Protein AF-A0A7S0VLM6-F1 (afdb_monomer_lite)

Radius of gyration: 24.32 Å; chains: 1; bounding box: 78×51×58 Å

InterPro domains:
  IPR016181 Acyl-CoA N-acyltransferase [SSF55729] (34-180)

pLDDT: mean 80.37, std 22.59, range [32.41, 98.31]

Sequence (184 aa):
PGGAPFSSPAPRPPPPGVALRHSPATSPSSVRAALASPPATNAPITIEAVDPLDVQTIKEVAAFFVGAFWQDYKAQALMTDDQKRRFCNEQFDDMRIRYGAKSPVNSSLIIARSGGPQGDIVGCVGLEMALVLGEKILPKTRDNLARNYDMEPLLANLAVSPEARRKGLARKLCVKGEEVVRGW

Structure (mmCIF, N/CA/C/O backbone):
data_AF-A0A7S0VLM6-F1
#
_entry.id   AF-A0A7S0VLM6-F1
#
loop_
_atom_site.group_PDB
_atom_site.id
_atom_site.type_symbol
_atom_site.label_atom_id
_atom_site.label_alt_id
_atom_site.label_comp_id
_atom_site.label_asym_id
_atom_site.label_entity_id
_atom_site.label_seq_id
_atom_site.pdbx_PDB_ins_code
_atom_site.Cartn_x
_atom_site.Cartn_y
_atom_site.Cartn_z
_atom_site.occupancy
_atom_site.B_iso_or_equiv
_atom_site.auth_seq_id
_atom_site.auth_comp_id
_atom_site.auth_asym_id
_atom_site.auth_atom_id
_atom_site.pdbx_PDB_model_num
ATOM 1 N N . PRO A 1 1 ? 55.841 16.635 27.577 1.00 45.19 1 PRO A N 1
ATOM 2 C CA . PRO A 1 1 ? 54.695 17.397 27.022 1.00 45.19 1 PRO A CA 1
ATOM 3 C C . PRO A 1 1 ? 53.430 16.526 27.054 1.00 45.19 1 PRO A C 1
ATOM 5 O O . PRO A 1 1 ? 53.235 15.676 26.192 1.00 45.19 1 PRO A O 1
ATOM 8 N N . GLY A 1 2 ? 52.672 16.647 28.147 1.00 41.22 2 GLY A N 1
ATOM 9 C CA 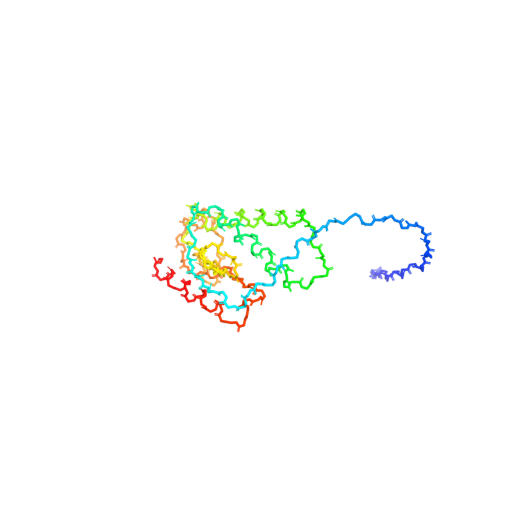. GLY A 1 2 ? 51.525 15.797 28.464 1.00 41.22 2 GLY A CA 1
ATOM 10 C C . GLY A 1 2 ? 50.252 16.200 27.720 1.00 41.22 2 GLY A C 1
ATOM 11 O O . GLY A 1 2 ? 49.969 17.385 27.565 1.00 41.22 2 GLY A O 1
ATOM 12 N N . GLY A 1 3 ? 49.494 15.195 27.277 1.00 39.09 3 GLY A N 1
ATOM 13 C CA . GLY A 1 3 ? 48.137 15.352 26.762 1.00 39.09 3 GLY A CA 1
ATOM 14 C C . GLY A 1 3 ? 47.138 15.460 27.913 1.00 39.09 3 GLY A C 1
ATOM 15 O O . GLY A 1 3 ? 47.101 14.595 28.786 1.00 39.09 3 GLY A O 1
ATOM 16 N N . ALA A 1 4 ? 46.345 16.529 27.917 1.00 46.41 4 ALA A N 1
ATOM 17 C CA . ALA A 1 4 ? 45.220 16.697 28.827 1.00 46.41 4 ALA A CA 1
ATOM 18 C C . ALA A 1 4 ? 43.960 16.031 28.234 1.00 46.41 4 ALA A C 1
ATOM 20 O O . ALA A 1 4 ? 43.680 16.230 27.049 1.00 46.41 4 ALA A O 1
ATOM 21 N N . PRO A 1 5 ? 43.186 15.258 29.016 1.00 51.69 5 PRO A N 1
ATOM 22 C CA . PRO A 1 5 ? 41.917 14.706 28.562 1.00 51.69 5 PRO A CA 1
ATOM 23 C C . PRO A 1 5 ? 40.803 15.765 28.597 1.00 51.69 5 PRO A C 1
ATOM 25 O O . PRO A 1 5 ? 40.680 16.538 29.547 1.00 51.69 5 PRO A O 1
ATOM 28 N N . PHE A 1 6 ? 39.976 15.780 27.550 1.00 42.34 6 PHE A N 1
ATOM 29 C CA . PHE A 1 6 ? 38.741 16.560 27.474 1.00 42.34 6 PHE A CA 1
ATOM 30 C C . PHE A 1 6 ? 37.705 16.003 28.465 1.00 42.34 6 PHE A C 1
ATOM 32 O O . PHE A 1 6 ? 37.204 14.895 28.285 1.00 42.34 6 PHE A O 1
ATOM 39 N N . SER A 1 7 ? 37.358 16.786 29.488 1.00 43.50 7 SER A N 1
ATOM 40 C CA . SER A 1 7 ? 36.243 16.507 30.402 1.00 43.50 7 SER A CA 1
ATOM 41 C C . SER A 1 7 ? 34.966 17.183 29.898 1.00 43.50 7 SER A C 1
ATOM 43 O O . SER A 1 7 ? 34.915 18.407 29.775 1.00 43.50 7 SER A O 1
ATOM 45 N N . SER A 1 8 ? 33.919 16.403 29.619 1.00 44.66 8 SER A N 1
ATOM 46 C CA . SER A 1 8 ? 32.579 16.922 29.314 1.00 44.66 8 SER A CA 1
ATOM 47 C C . SER A 1 8 ? 31.912 17.511 30.570 1.00 44.66 8 SER A C 1
ATOM 49 O O . SER A 1 8 ? 31.954 16.876 31.626 1.00 44.66 8 SER A O 1
ATOM 51 N N . PRO A 1 9 ? 31.264 18.690 30.496 1.00 44.09 9 PRO A N 1
ATOM 52 C CA . PRO A 1 9 ? 30.545 19.260 31.633 1.00 44.09 9 PRO A CA 1
ATOM 53 C C . PRO A 1 9 ? 29.179 18.585 31.857 1.00 44.09 9 PRO A C 1
ATOM 55 O O . PRO A 1 9 ? 28.442 18.307 30.912 1.00 44.09 9 PRO A O 1
ATOM 58 N N . ALA A 1 10 ? 28.840 18.350 33.128 1.00 47.66 10 ALA A N 1
ATOM 59 C CA . ALA A 1 10 ? 27.572 17.774 33.580 1.00 47.66 10 ALA A CA 1
ATOM 60 C C . ALA A 1 10 ? 26.353 18.696 33.307 1.00 47.66 10 ALA A C 1
ATOM 62 O O . ALA A 1 10 ? 26.501 19.923 33.297 1.00 47.66 10 ALA A O 1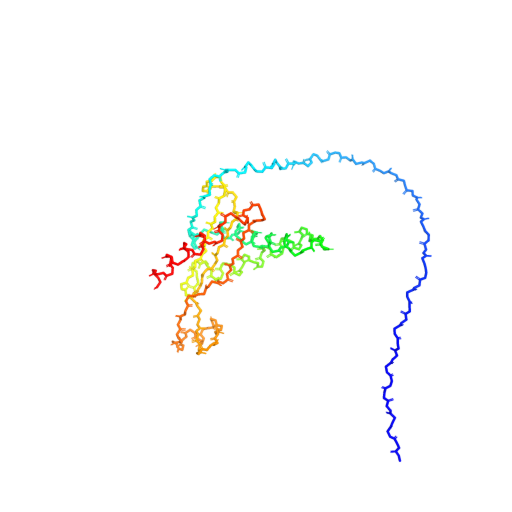
ATOM 63 N N . PRO A 1 11 ? 25.138 18.138 33.116 1.00 41.84 11 PRO A N 1
ATOM 64 C CA . PRO A 1 11 ? 23.927 18.912 32.834 1.00 41.84 11 PRO A CA 1
ATOM 65 C C . PRO A 1 11 ? 23.438 19.711 34.055 1.00 41.84 11 PRO A C 1
ATOM 67 O O . PRO A 1 11 ? 23.448 19.225 35.185 1.00 41.84 11 PRO A O 1
ATOM 70 N N . ARG A 1 12 ? 22.986 20.951 33.816 1.00 48.03 12 ARG A N 1
ATOM 71 C CA . ARG A 1 12 ? 22.431 21.847 34.847 1.00 48.03 12 ARG A CA 1
ATOM 72 C C . ARG A 1 12 ? 20.996 21.445 35.232 1.00 48.03 12 ARG A C 1
ATOM 74 O O . ARG A 1 12 ? 20.231 21.068 34.345 1.00 48.03 12 ARG A O 1
ATOM 81 N N . PRO A 1 13 ? 20.601 21.584 36.511 1.00 46.88 13 PRO A N 1
ATOM 82 C CA . PRO A 1 13 ? 19.224 21.364 36.943 1.00 46.88 13 PRO A CA 1
ATOM 83 C C . PRO A 1 13 ? 18.282 22.496 36.482 1.00 46.88 13 PRO A C 1
ATOM 85 O O .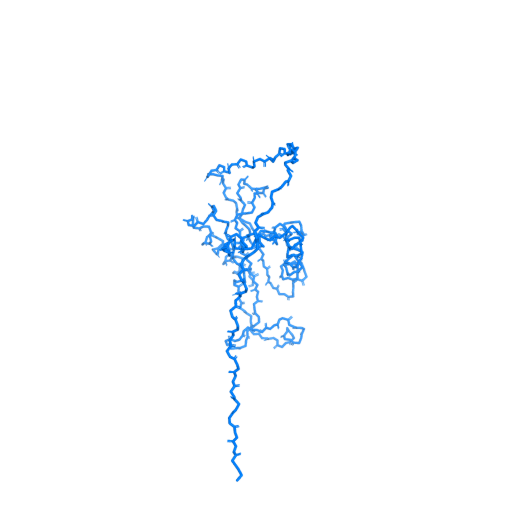 PRO A 1 13 ? 18.732 23.634 36.305 1.00 46.88 13 PRO A O 1
ATOM 88 N N . PRO A 1 14 ? 16.979 22.209 36.298 1.00 47.12 14 PRO A N 1
ATOM 89 C CA . PRO A 1 14 ? 15.986 23.206 35.906 1.00 47.12 14 PRO A CA 1
ATOM 90 C C . PRO A 1 14 ? 15.674 24.201 37.044 1.00 47.12 14 PRO A C 1
ATOM 92 O O . PRO A 1 14 ? 15.756 23.837 38.220 1.00 47.12 14 PRO A O 1
ATOM 95 N N . PRO A 1 15 ? 15.300 25.453 36.715 1.00 48.56 15 PRO A N 1
ATOM 96 C CA . PRO A 1 15 ? 14.965 26.473 37.705 1.00 48.56 15 PRO A CA 1
ATOM 97 C C . PRO A 1 15 ? 13.613 26.208 38.404 1.00 48.56 15 PRO A C 1
ATOM 99 O O . PRO A 1 15 ? 12.714 25.615 37.802 1.00 48.56 15 PRO A O 1
ATOM 102 N N . PRO A 1 16 ? 13.448 26.662 39.663 1.00 37.09 16 PRO A N 1
ATOM 103 C CA . PRO A 1 16 ? 12.232 26.467 40.448 1.00 37.09 16 PRO A CA 1
ATOM 104 C C . PRO A 1 16 ? 11.066 27.350 39.974 1.00 37.09 16 PRO A C 1
ATOM 106 O O . PRO A 1 16 ? 11.251 28.418 39.393 1.00 37.09 16 PRO A O 1
ATOM 109 N N . GLY A 1 17 ? 9.857 26.845 40.234 1.00 34.22 17 GLY A N 1
ATOM 110 C CA . GLY A 1 17 ? 8.586 27.301 39.680 1.00 34.22 17 GLY A CA 1
ATOM 111 C C . GLY A 1 17 ? 8.186 28.745 39.984 1.00 34.22 17 GLY A C 1
ATOM 112 O O . GLY A 1 17 ? 8.521 29.317 41.019 1.00 34.22 17 GLY A O 1
ATOM 113 N N . VAL A 1 18 ? 7.388 29.298 39.068 1.00 39.88 18 VAL A N 1
ATOM 114 C CA . VAL A 1 18 ? 6.717 30.591 39.215 1.00 39.88 18 VAL A CA 1
ATOM 115 C C . VAL A 1 18 ? 5.208 30.368 39.252 1.00 39.88 18 VAL A C 1
ATOM 117 O O . VAL A 1 18 ? 4.645 29.601 38.474 1.00 39.88 18 VAL A O 1
ATOM 120 N N . ALA A 1 19 ? 4.600 31.025 40.233 1.00 34.38 19 ALA A N 1
ATOM 121 C CA . ALA A 1 19 ? 3.253 30.843 40.733 1.00 34.38 19 ALA A CA 1
ATOM 122 C C . ALA A 1 19 ? 2.119 31.180 39.748 1.00 34.38 19 ALA A C 1
ATOM 124 O O . ALA A 1 19 ? 2.210 32.080 38.913 1.00 34.38 19 ALA A O 1
ATOM 125 N N . LEU A 1 20 ? 1.013 30.465 39.972 1.00 33.28 20 LEU A N 1
ATOM 126 C CA . LEU A 1 20 ? -0.339 30.668 39.459 1.00 33.28 20 LEU A CA 1
ATOM 127 C C . LEU A 1 20 ? -0.795 32.134 39.534 1.00 33.28 20 LEU A C 1
ATOM 129 O O . LEU A 1 20 ? -0.748 32.762 40.592 1.00 33.28 20 LEU A O 1
ATOM 133 N N . ARG A 1 21 ? -1.360 32.635 38.431 1.00 34.56 21 ARG A N 1
ATOM 134 C CA . ARG A 1 21 ? -2.287 33.773 38.434 1.00 34.56 21 ARG A CA 1
ATOM 135 C C . ARG A 1 21 ? -3.567 33.386 37.695 1.00 34.56 21 ARG A C 1
ATOM 137 O O . ARG A 1 21 ? -3.536 33.049 36.518 1.00 34.56 21 ARG A O 1
ATOM 144 N N . HIS A 1 22 ? -4.680 33.437 38.422 1.00 32.41 22 HIS A N 1
ATOM 145 C CA . HIS A 1 22 ? -6.045 33.321 37.913 1.00 32.41 22 HIS A CA 1
ATOM 146 C C . HIS A 1 22 ? -6.546 34.665 37.368 1.00 32.41 22 HIS A C 1
ATOM 148 O O . HIS A 1 22 ? -6.285 35.691 37.997 1.00 32.41 22 HIS A O 1
ATOM 154 N N . SER A 1 23 ? -7.310 34.639 36.267 1.00 33.56 23 SER A N 1
ATOM 155 C CA . SER A 1 23 ? -8.454 35.521 35.914 1.00 33.56 23 SER A CA 1
ATOM 156 C C . SER A 1 23 ? -8.972 35.160 34.500 1.00 33.56 23 SER A C 1
ATOM 158 O O . SER A 1 23 ? -8.233 34.530 33.748 1.00 33.56 23 SER A O 1
ATOM 160 N N . PRO A 1 24 ? -10.202 35.532 34.095 1.00 39.09 24 PRO A N 1
ATOM 161 C CA . PRO A 1 24 ? -11.466 34.901 34.462 1.00 39.09 24 PRO A CA 1
ATOM 162 C C . PRO A 1 24 ? -12.180 34.263 33.247 1.00 39.09 24 PRO A C 1
ATOM 164 O O . PRO A 1 24 ? -11.818 34.461 32.090 1.00 39.09 24 PRO A O 1
ATOM 167 N N . ALA A 1 25 ? -13.217 33.481 33.551 1.00 39.28 25 ALA A N 1
ATOM 168 C CA . ALA A 1 25 ? -14.032 32.710 32.619 1.00 39.28 25 ALA A CA 1
ATOM 169 C C . ALA A 1 25 ? -14.664 33.547 31.491 1.00 39.28 25 ALA A C 1
ATOM 171 O O . ALA A 1 25 ? -15.351 34.536 31.741 1.00 39.28 25 ALA A O 1
ATOM 172 N N . THR A 1 26 ? -14.503 33.074 30.256 1.00 38.72 26 THR A N 1
ATOM 173 C CA . THR A 1 26 ? -15.335 33.442 29.103 1.00 38.72 26 THR A CA 1
ATOM 174 C C . THR A 1 26 ? -16.055 32.189 28.603 1.00 38.72 26 THR A C 1
ATOM 176 O O . THR A 1 26 ? -15.469 31.116 28.480 1.00 38.72 26 THR A O 1
ATOM 179 N N . SER A 1 27 ? -17.365 32.328 28.421 1.00 33.38 27 SER A N 1
ATOM 180 C CA . SER A 1 27 ? -18.354 31.274 28.191 1.00 33.38 27 SER A CA 1
ATOM 181 C C . SER A 1 27 ? -18.051 30.370 26.986 1.00 33.38 27 SER A C 1
ATOM 183 O O . SER A 1 27 ? -17.720 30.887 25.918 1.00 33.38 27 SER A O 1
ATOM 185 N N . PRO A 1 28 ? -18.258 29.042 27.075 1.00 38.62 28 PRO A N 1
ATOM 186 C CA . PRO A 1 28 ? -18.226 28.189 25.898 1.00 38.62 28 PRO A CA 1
ATOM 187 C C . PRO A 1 28 ? -19.557 28.293 25.143 1.00 38.62 28 PRO A C 1
ATOM 189 O O . PRO A 1 28 ? -20.608 27.854 25.613 1.00 38.62 28 PRO A O 1
ATOM 192 N N . SER A 1 29 ? -19.499 28.883 23.949 1.00 38.59 29 SER A N 1
ATOM 193 C CA . SER A 1 29 ? -20.562 28.778 22.954 1.00 38.59 29 SER A CA 1
ATOM 194 C C . SER A 1 29 ? -20.656 27.319 22.495 1.00 38.59 29 SER A C 1
ATOM 196 O O . SER A 1 29 ? -19.661 26.707 22.107 1.00 38.59 29 SER A O 1
ATOM 198 N N . SER A 1 30 ? -21.852 26.750 22.613 1.00 37.66 30 SER A N 1
ATOM 199 C CA . SER A 1 30 ? -22.148 25.337 22.386 1.00 37.66 30 SER A CA 1
ATOM 200 C C . SER A 1 30 ? -22.048 24.988 20.898 1.00 37.66 30 SER A C 1
ATOM 202 O O . SER A 1 30 ? -23.013 25.116 20.145 1.00 37.66 30 SER A O 1
ATOM 204 N N . VAL A 1 31 ? -20.873 24.535 20.457 1.00 38.19 31 VAL A N 1
ATOM 205 C CA . VAL A 1 31 ? -20.752 23.775 19.210 1.00 38.19 31 VAL A CA 1
ATOM 206 C C . VAL A 1 31 ? -21.127 22.340 19.553 1.00 38.19 31 VAL A C 1
ATOM 208 O O . VAL A 1 31 ? -20.370 21.624 20.206 1.00 38.19 31 VAL A O 1
ATOM 211 N N . ARG A 1 32 ? -22.333 21.937 19.147 1.00 34.22 32 ARG A N 1
ATOM 212 C CA . ARG A 1 32 ? -22.788 20.544 19.134 1.00 34.22 32 ARG A CA 1
ATOM 213 C C . ARG A 1 32 ? -21.760 19.718 18.352 1.00 34.22 32 ARG A C 1
ATOM 215 O O . ARG A 1 32 ? -21.818 19.642 17.128 1.00 34.22 32 ARG A O 1
ATOM 222 N N . ALA A 1 33 ? -20.809 19.114 19.058 1.00 35.69 33 ALA A N 1
ATOM 223 C CA . ALA A 1 33 ? -20.027 18.019 18.521 1.00 35.69 33 ALA A CA 1
ATOM 224 C C . ALA A 1 33 ? -21.026 16.910 18.186 1.00 35.69 33 ALA A C 1
ATOM 226 O O . ALA A 1 33 ? -21.701 16.383 19.075 1.00 35.69 33 ALA A O 1
ATOM 227 N N . ALA A 1 34 ? -21.179 16.608 16.899 1.00 35.31 34 ALA A N 1
ATOM 228 C CA . ALA A 1 34 ? -21.851 15.400 16.467 1.00 35.31 34 ALA A CA 1
ATOM 229 C C . ALA A 1 34 ? -21.043 14.226 17.032 1.00 35.31 34 ALA A C 1
ATOM 231 O O . ALA A 1 34 ? -20.004 13.852 16.493 1.00 35.31 34 ALA A O 1
ATOM 232 N N . LEU A 1 35 ? -21.480 13.703 18.177 1.00 38.53 35 LEU A N 1
ATOM 233 C CA . LEU A 1 35 ? -21.006 12.434 18.699 1.00 38.53 35 LEU A CA 1
ATOM 234 C C . LEU A 1 35 ? -21.368 11.386 17.648 1.00 38.53 35 LEU A C 1
ATOM 236 O O . LEU A 1 35 ? -22.537 11.026 17.497 1.00 38.53 35 LEU A O 1
ATOM 240 N N . ALA A 1 36 ? -20.365 10.954 16.883 1.00 42.59 36 ALA A N 1
ATOM 241 C CA . ALA A 1 36 ? -20.465 9.768 16.056 1.00 42.59 36 ALA A CA 1
ATOM 242 C C . ALA A 1 36 ? -20.985 8.637 16.950 1.00 42.59 36 ALA A C 1
ATOM 244 O O . ALA A 1 36 ? -20.396 8.324 17.987 1.00 42.59 36 ALA A O 1
ATOM 245 N N . SER A 1 37 ? -22.147 8.092 16.595 1.00 42.38 37 SER A N 1
ATOM 246 C CA . SER A 1 37 ? -22.701 6.945 17.305 1.00 42.38 37 SER A CA 1
ATOM 247 C C . SER A 1 37 ? -21.718 5.773 17.192 1.00 42.38 37 SER A C 1
ATOM 249 O O . SER A 1 37 ? -21.087 5.625 16.142 1.00 42.38 37 SER A O 1
ATOM 251 N N . PRO A 1 38 ? -21.557 4.941 18.236 1.00 43.31 38 PRO A N 1
ATOM 252 C CA . PRO A 1 38 ? -20.683 3.778 18.155 1.00 43.31 38 PRO A CA 1
ATOM 253 C C . PRO A 1 38 ? -21.168 2.862 17.018 1.00 43.31 38 PRO A C 1
ATOM 255 O O . PRO A 1 38 ? -22.362 2.546 16.977 1.00 43.31 38 PRO A O 1
ATOM 258 N N . PRO A 1 39 ? -20.297 2.436 16.083 1.00 50.84 39 PRO A N 1
ATOM 259 C CA . PRO A 1 39 ? -20.720 1.565 15.000 1.00 50.84 39 PRO A CA 1
ATOM 260 C C . PRO A 1 39 ? -21.203 0.229 15.573 1.00 50.84 39 PRO A C 1
ATOM 262 O O . PRO A 1 39 ? -20.527 -0.421 16.378 1.00 50.84 39 PRO A O 1
ATOM 265 N N . ALA A 1 40 ? -22.408 -0.165 15.162 1.00 47.34 40 ALA A N 1
ATOM 266 C CA . ALA A 1 40 ? -23.020 -1.435 15.515 1.00 47.34 40 ALA A CA 1
ATOM 267 C C . ALA A 1 40 ? -22.067 -2.593 15.174 1.00 47.34 40 ALA A C 1
ATOM 269 O O . ALA A 1 40 ? -21.589 -2.734 14.050 1.00 47.34 40 ALA A O 1
ATOM 270 N N . THR A 1 41 ? -21.787 -3.439 16.162 1.00 54.94 41 THR A N 1
ATOM 271 C CA . THR A 1 41 ? -20.616 -4.329 16.193 1.00 54.94 41 THR A CA 1
ATOM 272 C C . THR A 1 41 ? -20.693 -5.546 15.252 1.00 54.94 41 THR A C 1
ATOM 274 O O . THR A 1 41 ? -19.782 -6.369 15.267 1.00 54.94 41 THR A O 1
ATOM 277 N N . ASN A 1 42 ? -21.730 -5.645 14.409 1.00 65.62 42 ASN A N 1
ATOM 278 C CA . ASN A 1 42 ? -22.005 -6.779 13.512 1.00 65.62 42 ASN A CA 1
ATOM 279 C C . ASN A 1 42 ? -22.262 -6.379 12.047 1.00 65.62 42 ASN A C 1
ATOM 281 O O . ASN A 1 42 ? -22.844 -7.158 11.292 1.00 65.62 42 ASN A O 1
ATOM 285 N N . ALA A 1 43 ? -21.865 -5.177 11.626 1.00 78.69 43 ALA A N 1
ATOM 286 C CA . ALA A 1 43 ? -21.995 -4.801 10.223 1.00 78.69 43 ALA A CA 1
ATOM 287 C C . ALA A 1 43 ? -21.213 -5.787 9.318 1.00 78.69 43 ALA A C 1
ATOM 289 O O . ALA A 1 43 ? -20.090 -6.177 9.662 1.00 78.69 43 ALA A O 1
ATOM 290 N N . PRO A 1 44 ? -21.787 -6.226 8.181 1.00 89.12 44 PRO A N 1
ATOM 291 C CA . PRO A 1 44 ? -21.114 -7.155 7.283 1.00 89.12 44 PRO A CA 1
ATOM 292 C C . PRO A 1 44 ? -19.826 -6.528 6.737 1.00 89.12 44 PRO A C 1
ATOM 294 O O . PRO A 1 44 ? -19.810 -5.353 6.360 1.00 89.12 44 PRO A O 1
ATOM 297 N N . ILE A 1 45 ? -18.755 -7.328 6.697 1.00 93.69 45 ILE A N 1
ATOM 298 C CA . ILE A 1 45 ? -17.473 -6.932 6.109 1.00 93.69 45 ILE A CA 1
ATOM 299 C C . ILE A 1 45 ? -17.417 -7.405 4.661 1.00 93.69 45 ILE A C 1
ATOM 301 O O . ILE A 1 45 ? -17.550 -8.599 4.390 1.00 93.69 45 ILE A O 1
ATOM 305 N N . THR A 1 46 ? -17.158 -6.472 3.756 1.00 95.44 46 THR A N 1
ATOM 306 C CA . THR A 1 46 ? -16.860 -6.744 2.343 1.00 95.44 46 THR A CA 1
ATOM 307 C C . THR A 1 46 ? -15.370 -6.553 2.102 1.00 95.44 46 THR A C 1
ATOM 309 O O . THR A 1 46 ? -14.778 -5.672 2.718 1.00 95.44 46 THR A O 1
ATOM 312 N N . ILE A 1 47 ? -14.752 -7.407 1.281 1.00 96.62 47 ILE A N 1
ATOM 313 C CA . ILE A 1 47 ? -13.325 -7.329 0.939 1.00 96.62 47 ILE A CA 1
ATOM 314 C C . ILE A 1 47 ? -13.198 -7.284 -0.578 1.00 96.62 47 ILE A C 1
ATOM 316 O O . ILE A 1 47 ? -13.702 -8.178 -1.259 1.00 96.62 47 ILE A O 1
ATOM 320 N N . GLU A 1 48 ? -12.501 -6.278 -1.091 1.00 96.12 48 GLU A N 1
ATOM 321 C CA . GLU A 1 48 ? -12.382 -6.022 -2.526 1.00 96.12 48 GLU A CA 1
ATOM 322 C C . GLU A 1 48 ? -11.015 -5.439 -2.891 1.00 96.12 48 GLU A C 1
ATOM 324 O O . GLU A 1 48 ? -10.356 -4.801 -2.067 1.00 96.12 48 GLU A O 1
ATOM 329 N N . ALA A 1 49 ? -10.583 -5.687 -4.128 1.00 96.75 49 ALA A N 1
ATOM 330 C CA . ALA A 1 49 ? -9.437 -4.999 -4.710 1.00 96.75 49 ALA A CA 1
ATOM 331 C C . ALA A 1 49 ? -9.877 -3.610 -5.188 1.00 96.75 49 ALA A C 1
ATOM 333 O O . ALA A 1 49 ? -10.958 -3.461 -5.755 1.00 96.75 49 ALA A O 1
ATOM 334 N N . VAL A 1 50 ? -9.039 -2.606 -4.955 1.00 96.81 50 VAL A N 1
ATOM 335 C CA . VAL A 1 50 ? -9.285 -1.227 -5.383 1.00 96.81 50 VAL A CA 1
ATOM 336 C C . VAL A 1 50 ? -8.883 -1.084 -6.847 1.00 96.81 50 VAL A C 1
ATOM 338 O O . VAL A 1 50 ? -7.781 -1.483 -7.222 1.00 96.81 50 VAL A O 1
ATOM 341 N N . ASP A 1 51 ? -9.755 -0.488 -7.662 1.00 96.31 51 ASP A N 1
ATOM 342 C CA . ASP A 1 51 ? -9.414 -0.102 -9.033 1.00 96.31 51 ASP A CA 1
ATOM 343 C C . ASP A 1 51 ? -8.271 0.940 -9.004 1.00 96.31 51 ASP A C 1
ATOM 345 O O . ASP A 1 51 ? -8.417 1.980 -8.355 1.00 96.31 51 ASP A O 1
ATOM 349 N N . PRO A 1 52 ? -7.142 0.722 -9.709 1.00 95.44 52 PRO A N 1
ATOM 350 C CA . PRO A 1 52 ? -6.042 1.689 -9.794 1.00 95.44 52 PRO A CA 1
ATOM 351 C C . PRO A 1 52 ? -6.428 3.073 -10.351 1.00 95.44 52 PRO A C 1
ATOM 353 O O . PRO A 1 52 ? -5.630 4.016 -10.254 1.00 95.44 52 PRO A O 1
ATOM 356 N N . LEU A 1 53 ? -7.605 3.203 -10.972 1.00 96.81 53 LEU A N 1
ATOM 357 C CA . LEU A 1 53 ? -8.189 4.458 -11.453 1.00 96.81 53 LEU A CA 1
ATOM 358 C C . LEU A 1 53 ? -9.120 5.130 -10.432 1.00 96.81 53 LEU A C 1
ATOM 360 O O . LEU A 1 53 ? -9.454 6.305 -10.607 1.00 96.81 53 LEU A O 1
ATOM 364 N N . ASP A 1 54 ? -9.508 4.445 -9.353 1.00 96.44 54 ASP A N 1
ATOM 365 C CA . ASP A 1 54 ? -10.342 5.007 -8.290 1.00 96.44 54 ASP A CA 1
ATOM 366 C C . ASP A 1 54 ? -9.509 5.861 -7.323 1.00 96.44 54 ASP A C 1
ATOM 368 O O . ASP A 1 54 ? -9.122 5.476 -6.215 1.00 96.44 54 ASP A O 1
ATOM 372 N N . VAL A 1 55 ? -9.239 7.087 -7.768 1.00 95.38 55 VAL A N 1
ATOM 373 C CA . VAL A 1 55 ? -8.483 8.092 -7.013 1.00 95.38 55 VAL A CA 1
ATOM 374 C C . VAL A 1 55 ? -9.133 8.408 -5.662 1.00 95.38 55 VAL A C 1
ATOM 376 O O . VAL A 1 55 ? -8.424 8.713 -4.698 1.00 95.38 55 VAL A O 1
ATOM 379 N N . GLN A 1 56 ? -10.463 8.345 -5.576 1.00 95.56 56 GLN A N 1
ATOM 380 C CA . GLN A 1 56 ? -11.188 8.679 -4.357 1.00 95.56 56 GLN A CA 1
ATOM 381 C C . GLN A 1 56 ? -10.975 7.599 -3.292 1.00 95.56 56 GLN A C 1
ATOM 383 O O . GLN A 1 56 ? -10.575 7.930 -2.172 1.00 95.56 56 GLN A O 1
ATOM 388 N N . THR A 1 57 ? -11.110 6.320 -3.648 1.00 95.94 57 THR A N 1
ATOM 389 C CA . THR A 1 57 ? -10.807 5.217 -2.725 1.00 95.94 57 THR A CA 1
ATOM 390 C C . THR A 1 57 ? -9.330 5.198 -2.326 1.00 95.94 57 THR A C 1
ATOM 392 O O . THR A 1 57 ? -9.017 4.994 -1.154 1.00 95.94 57 THR A O 1
ATOM 395 N N . ILE A 1 58 ? -8.394 5.498 -3.236 1.00 97.00 58 ILE A N 1
ATOM 396 C CA . ILE A 1 58 ? -6.962 5.611 -2.887 1.00 97.00 58 ILE A CA 1
ATOM 397 C C . ILE A 1 58 ? -6.731 6.711 -1.834 1.00 97.00 58 ILE A C 1
ATOM 399 O O . ILE A 1 58 ? -5.946 6.533 -0.897 1.00 97.00 58 ILE A O 1
ATOM 403 N N . LYS A 1 59 ? -7.440 7.840 -1.939 1.00 96.81 59 LYS A N 1
ATOM 404 C CA . LYS A 1 59 ? -7.380 8.925 -0.949 1.00 96.81 59 LYS A CA 1
ATOM 405 C C . LYS A 1 59 ? -7.961 8.508 0.406 1.00 96.81 59 LYS A C 1
ATOM 407 O O . LYS A 1 59 ? -7.388 8.852 1.442 1.00 96.81 59 LYS A O 1
ATOM 412 N N . GLU A 1 60 ? -9.052 7.747 0.414 1.00 96.94 60 GLU A N 1
ATOM 413 C CA . GLU A 1 60 ? -9.623 7.158 1.635 1.00 96.94 60 GLU A CA 1
ATOM 414 C C . GLU A 1 60 ? -8.651 6.174 2.297 1.00 96.94 60 GLU A C 1
ATOM 416 O O . GLU A 1 60 ? -8.437 6.240 3.508 1.00 96.94 60 GLU A O 1
ATOM 421 N N . VAL A 1 61 ? -7.991 5.322 1.508 1.00 97.06 61 VAL A N 1
ATOM 422 C CA . VAL A 1 61 ? -6.962 4.385 1.983 1.00 97.06 61 VAL A CA 1
ATOM 423 C C . VAL A 1 61 ? -5.775 5.120 2.603 1.00 97.06 61 VAL A C 1
ATOM 425 O O . VAL A 1 61 ? -5.302 4.731 3.674 1.00 97.06 61 VAL A O 1
ATOM 428 N N . ALA A 1 62 ? -5.305 6.200 1.978 1.00 96.69 62 ALA A N 1
ATOM 429 C CA . ALA A 1 62 ? -4.227 7.015 2.531 1.00 96.69 62 ALA A CA 1
ATOM 430 C C . ALA A 1 62 ? -4.606 7.599 3.902 1.00 96.69 62 ALA A C 1
ATOM 432 O O . ALA A 1 62 ? -3.843 7.479 4.864 1.00 96.69 62 ALA A O 1
ATOM 433 N N . ALA A 1 63 ? -5.814 8.160 4.020 1.00 95.38 63 ALA A N 1
ATOM 434 C CA . ALA A 1 63 ? -6.326 8.666 5.290 1.00 95.38 63 ALA A CA 1
ATOM 435 C C . ALA A 1 63 ? -6.487 7.553 6.342 1.00 95.38 63 ALA A C 1
ATOM 437 O O . ALA A 1 63 ? -6.173 7.768 7.517 1.00 95.38 63 ALA A O 1
ATOM 438 N N . PHE A 1 64 ? -6.922 6.360 5.925 1.00 95.81 64 PHE A N 1
ATOM 439 C CA . PHE A 1 64 ? -7.034 5.186 6.786 1.00 95.81 64 PHE A CA 1
ATOM 440 C C . PHE A 1 64 ? -5.674 4.753 7.346 1.00 95.81 64 PHE A C 1
ATOM 442 O O . PHE A 1 64 ? -5.566 4.555 8.554 1.00 95.81 64 PHE A O 1
ATOM 449 N N . PHE A 1 65 ? -4.623 4.659 6.524 1.00 94.44 65 PHE A N 1
ATOM 450 C CA . PHE A 1 65 ? -3.283 4.292 7.002 1.00 94.44 65 PHE A CA 1
ATOM 451 C C . PHE A 1 65 ? -2.730 5.297 8.013 1.00 94.44 65 PHE A C 1
ATOM 453 O O . PHE A 1 65 ? -2.233 4.887 9.063 1.00 94.44 65 PHE A O 1
ATOM 460 N N . VAL A 1 66 ? -2.866 6.598 7.739 1.00 91.94 66 VAL A N 1
ATOM 461 C CA . VAL A 1 66 ? -2.445 7.655 8.676 1.00 91.94 66 VAL A CA 1
ATOM 462 C C . VAL A 1 66 ? -3.210 7.538 9.995 1.00 91.94 66 VAL A C 1
ATOM 464 O O . VAL A 1 66 ? -2.608 7.583 11.068 1.00 91.94 66 VAL A O 1
ATOM 467 N N . GLY A 1 67 ? -4.530 7.335 9.927 1.00 89.19 67 GLY A N 1
ATOM 468 C CA . GLY A 1 67 ? -5.370 7.132 11.106 1.00 89.19 67 GLY A CA 1
ATOM 469 C C . GLY A 1 67 ? -4.967 5.896 11.910 1.00 89.19 67 GLY A C 1
ATOM 470 O O . GLY A 1 67 ? -4.731 6.000 13.111 1.00 89.19 67 GLY A O 1
ATOM 471 N N . ALA A 1 68 ? -4.834 4.745 11.251 1.00 87.62 68 ALA A N 1
ATOM 472 C CA . ALA A 1 68 ? -4.503 3.474 11.887 1.00 87.62 68 ALA A CA 1
ATOM 473 C C . ALA A 1 68 ? -3.108 3.481 12.531 1.00 87.62 68 ALA A C 1
ATOM 475 O O . ALA A 1 68 ? -2.938 2.923 13.613 1.00 87.62 68 ALA A O 1
ATOM 476 N N . PHE A 1 69 ? -2.127 4.133 11.899 1.00 84.50 69 PHE A N 1
ATOM 477 C CA . PHE A 1 69 ? -0.777 4.276 12.445 1.00 84.50 69 PHE A CA 1
ATOM 478 C C . PHE A 1 69 ? -0.766 5.155 13.703 1.00 84.50 69 PHE A C 1
ATOM 480 O O . PHE A 1 69 ? -0.199 4.777 14.729 1.00 84.50 69 PHE A O 1
ATOM 487 N N . TRP A 1 70 ? -1.432 6.314 13.655 1.00 78.44 70 TRP A N 1
ATOM 488 C CA . TRP A 1 70 ? -1.381 7.290 14.749 1.00 78.44 70 TRP A CA 1
ATOM 489 C C . TRP A 1 70 ? -2.282 6.934 15.935 1.00 78.44 70 TRP A C 1
ATOM 491 O O . TRP A 1 70 ? -1.975 7.290 17.070 1.00 78.44 70 TRP A O 1
ATOM 501 N N . GLN A 1 71 ? -3.380 6.213 15.699 1.00 71.12 71 GLN A N 1
ATOM 502 C CA . GLN A 1 71 ? -4.226 5.690 16.776 1.00 71.12 71 GLN A CA 1
ATOM 503 C C . GLN A 1 71 ? -3.520 4.590 17.588 1.00 71.12 71 GLN A C 1
ATOM 505 O O . GLN A 1 71 ? -3.831 4.419 18.765 1.00 71.12 71 GLN A O 1
ATOM 510 N N . ASP A 1 72 ? -2.546 3.888 16.996 1.00 65.19 72 ASP A N 1
ATOM 511 C CA . ASP A 1 72 ? -1.757 2.853 17.677 1.00 65.19 72 ASP A CA 1
ATOM 512 C C . ASP A 1 72 ? -0.517 3.373 18.392 1.00 65.19 72 ASP A C 1
ATOM 514 O O . ASP A 1 72 ? -0.117 2.834 19.431 1.00 65.19 72 ASP A O 1
ATOM 518 N N . TYR A 1 73 ? 0.105 4.421 17.858 1.00 58.78 73 TYR A N 1
ATOM 519 C CA . TYR A 1 73 ? 1.316 4.992 18.427 1.00 58.78 73 TYR A CA 1
ATOM 520 C C . TYR A 1 73 ? 0.960 5.895 19.615 1.00 58.78 73 TYR A C 1
ATOM 522 O O . TYR A 1 73 ? 0.964 7.114 19.488 1.00 58.78 73 TYR A O 1
ATOM 530 N N . LYS A 1 74 ? 0.575 5.274 20.745 1.00 53.81 74 LYS A N 1
ATOM 531 C CA . LYS A 1 74 ? 0.338 5.855 22.087 1.00 53.81 74 LYS A CA 1
ATOM 532 C C . LYS A 1 74 ? 0.257 7.384 22.071 1.00 53.81 74 LYS A C 1
ATOM 534 O O . LYS A 1 74 ? 1.297 8.029 22.131 1.00 53.81 74 LYS A O 1
ATOM 539 N N . ALA A 1 75 ? -0.969 7.909 22.027 1.00 55.84 75 ALA A N 1
ATOM 540 C CA . ALA A 1 75 ? -1.404 9.310 21.934 1.00 55.84 75 ALA A CA 1
ATOM 541 C C . ALA A 1 75 ? -0.749 10.331 22.906 1.00 55.84 75 ALA A C 1
ATOM 543 O O . ALA A 1 75 ? -1.435 11.076 23.600 1.00 55.84 75 ALA A O 1
ATOM 544 N N . GLN A 1 76 ? 0.580 10.392 22.970 1.00 52.47 76 GLN A N 1
ATOM 545 C CA . GLN A 1 76 ? 1.346 11.350 23.763 1.00 52.47 76 GLN A CA 1
ATOM 546 C C . GLN A 1 76 ? 1.485 12.693 23.036 1.00 52.47 76 GLN A C 1
ATOM 548 O O . GLN A 1 76 ? 1.723 13.706 23.684 1.00 52.47 76 GLN A O 1
ATOM 553 N N . ALA A 1 77 ? 1.272 12.722 21.716 1.00 61.50 77 ALA A N 1
ATOM 554 C CA . ALA A 1 77 ? 1.172 13.945 20.932 1.00 61.50 77 ALA A CA 1
ATOM 555 C C . ALA A 1 77 ? -0.118 13.923 20.104 1.00 61.50 77 ALA A C 1
ATOM 557 O O . ALA A 1 77 ? -0.265 13.130 19.170 1.00 61.50 77 ALA A O 1
ATOM 558 N N . LEU A 1 78 ? -1.060 14.800 20.461 1.00 70.25 78 LEU A N 1
ATOM 559 C CA . LEU A 1 78 ? -2.207 15.113 19.615 1.00 70.25 78 LEU A CA 1
ATOM 560 C C . LEU A 1 78 ? -1.674 15.696 18.302 1.00 70.25 78 LEU A C 1
ATOM 562 O O . LEU A 1 78 ? -1.038 16.748 18.295 1.00 70.25 78 LEU A O 1
ATOM 566 N N . MET A 1 79 ? -1.906 14.985 17.202 1.00 81.00 79 MET A N 1
ATOM 567 C CA . MET A 1 79 ? -1.607 15.482 15.865 1.00 81.00 79 MET A CA 1
ATOM 568 C C . MET A 1 79 ? -2.576 16.616 15.533 1.00 81.00 79 MET A C 1
ATOM 570 O O . MET A 1 79 ? -3.789 16.444 15.669 1.00 81.00 79 MET A O 1
ATOM 574 N N . THR A 1 80 ? -2.059 17.765 15.097 1.00 86.62 80 THR A N 1
ATOM 575 C CA . THR A 1 80 ? -2.919 18.870 14.655 1.00 86.62 80 THR A CA 1
ATOM 576 C C . THR A 1 80 ? -3.613 18.515 13.340 1.00 86.62 80 THR A C 1
ATOM 578 O O . THR A 1 80 ? -3.118 17.697 12.560 1.00 86.62 80 THR A O 1
ATOM 581 N N . ASP A 1 81 ? -4.739 19.163 13.040 1.00 87.00 81 ASP A N 1
ATOM 582 C CA . ASP A 1 81 ? -5.454 18.938 11.775 1.00 87.00 81 ASP A CA 1
ATOM 583 C C . ASP A 1 81 ? -4.595 19.269 10.544 1.00 87.00 81 ASP A C 1
ATOM 585 O O . ASP A 1 81 ? -4.717 18.630 9.497 1.00 87.00 81 ASP A O 1
ATOM 589 N N . ASP A 1 82 ? -3.675 20.227 10.676 1.00 90.31 82 ASP A N 1
ATOM 590 C CA . ASP A 1 82 ? -2.727 20.588 9.624 1.00 90.31 82 ASP A CA 1
ATOM 591 C C . ASP A 1 82 ? -1.683 19.496 9.386 1.00 90.31 82 ASP A C 1
ATOM 593 O O . ASP A 1 82 ? -1.414 19.144 8.234 1.00 90.31 82 ASP A O 1
ATOM 597 N N . GLN A 1 83 ? -1.136 18.914 10.457 1.00 90.06 83 GLN A N 1
ATOM 598 C CA . GLN A 1 83 ? -0.231 17.767 10.360 1.00 90.06 83 GLN A CA 1
ATOM 599 C C . GLN A 1 83 ? -0.948 16.563 9.754 1.00 90.06 83 GLN A C 1
ATOM 601 O O . GLN A 1 83 ? -0.432 15.947 8.823 1.00 90.06 83 GLN A O 1
ATOM 606 N N . LYS A 1 84 ? -2.174 16.281 10.210 1.00 90.00 84 LYS A N 1
ATOM 607 C CA . LYS A 1 84 ? -3.003 15.201 9.672 1.00 90.00 84 LYS A CA 1
ATOM 608 C C . LYS A 1 84 ? -3.231 15.371 8.177 1.00 90.00 84 LYS A C 1
ATOM 610 O O . LYS A 1 84 ? -2.999 14.443 7.410 1.00 90.00 84 LYS A O 1
ATOM 615 N N . ARG A 1 85 ? -3.648 16.565 7.749 1.00 92.44 85 ARG A N 1
ATOM 616 C CA . ARG A 1 85 ? -3.879 16.876 6.333 1.00 92.44 85 ARG A CA 1
ATOM 617 C C . ARG A 1 85 ? -2.607 16.705 5.508 1.00 92.44 85 ARG A C 1
ATOM 619 O O . ARG A 1 85 ? -2.667 16.126 4.427 1.00 92.44 85 ARG A O 1
ATOM 626 N N . ARG A 1 86 ? -1.466 17.170 6.023 1.00 94.69 86 ARG A N 1
ATOM 627 C CA . ARG A 1 86 ? -0.167 17.003 5.368 1.00 94.69 86 ARG A CA 1
ATOM 628 C C . ARG A 1 86 ? 0.195 15.527 5.197 1.00 94.69 86 ARG A C 1
ATOM 630 O O . ARG A 1 86 ? 0.463 15.122 4.072 1.00 94.69 86 ARG A O 1
ATOM 637 N N . PHE A 1 87 ? 0.149 14.729 6.262 1.00 93.88 87 PHE A N 1
ATOM 638 C CA . PHE A 1 87 ? 0.491 13.307 6.178 1.00 93.88 87 PHE A CA 1
ATOM 639 C C . PHE A 1 87 ? -0.477 12.530 5.292 1.00 93.88 87 PHE A C 1
ATOM 641 O O . PHE A 1 87 ? -0.037 11.683 4.528 1.00 93.88 87 PHE A O 1
ATOM 648 N N . CYS A 1 88 ? -1.776 12.843 5.317 1.00 95.00 88 CYS A N 1
ATOM 649 C CA . CYS A 1 88 ? -2.728 12.238 4.385 1.00 95.00 88 CYS A CA 1
ATOM 650 C C . CYS A 1 88 ? -2.385 12.550 2.922 1.00 95.00 88 CYS A C 1
ATOM 652 O O . CYS A 1 88 ? -2.531 11.673 2.077 1.00 95.00 88 CYS A O 1
ATOM 654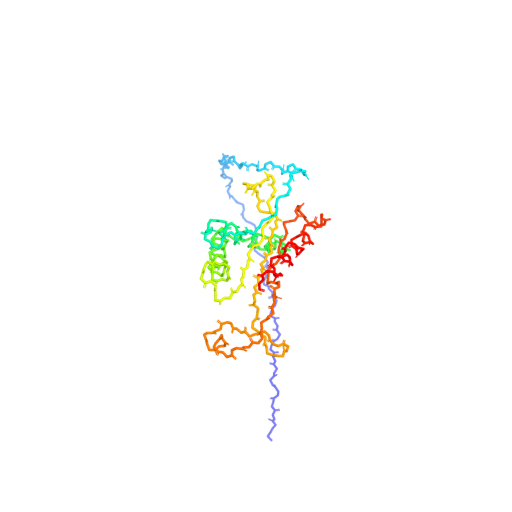 N N . ASN A 1 89 ? -1.923 13.767 2.613 1.00 96.50 89 ASN A N 1
ATOM 655 C CA . ASN A 1 89 ? -1.513 14.130 1.254 1.00 96.50 89 ASN A CA 1
ATOM 656 C C . ASN A 1 89 ? -0.216 13.420 0.841 1.00 96.50 89 ASN A C 1
ATOM 658 O O . ASN A 1 89 ? -0.167 12.845 -0.241 1.00 96.50 89 ASN A O 1
ATOM 662 N N . GLU A 1 90 ? 0.801 13.411 1.708 1.00 96.44 90 GLU A N 1
ATOM 663 C CA . GLU A 1 90 ? 2.063 12.696 1.457 1.00 96.44 90 GLU A CA 1
ATOM 664 C C . GLU A 1 90 ? 1.810 11.190 1.264 1.00 96.44 90 GLU A C 1
ATOM 666 O O . GLU A 1 90 ? 2.305 10.583 0.314 1.00 96.44 90 GLU A O 1
ATOM 671 N N . GLN A 1 91 ? 0.958 10.601 2.108 1.00 96.00 91 GLN A N 1
ATOM 672 C CA . GLN A 1 91 ? 0.554 9.203 2.000 1.00 96.00 91 GLN A CA 1
ATOM 673 C C . GLN A 1 91 ? -0.250 8.933 0.723 1.00 96.00 91 GLN A C 1
ATOM 675 O O . GLN A 1 91 ? -0.097 7.879 0.111 1.00 96.00 91 GLN A O 1
ATOM 680 N N . PHE A 1 92 ? -1.110 9.863 0.304 1.00 97.00 92 PHE A N 1
ATOM 681 C CA . PHE A 1 92 ? -1.867 9.746 -0.940 1.00 97.00 92 PHE A CA 1
ATOM 682 C C . PHE A 1 92 ? -0.953 9.761 -2.168 1.00 97.00 92 PHE A C 1
ATOM 684 O O . PHE A 1 92 ? -1.141 8.943 -3.071 1.00 97.00 92 PHE A O 1
ATOM 691 N N . ASP A 1 93 ? 0.052 10.637 -2.197 1.00 96.44 93 ASP A N 1
ATOM 692 C CA . ASP A 1 93 ? 1.025 10.666 -3.289 1.00 96.44 93 ASP A CA 1
ATOM 693 C C . ASP A 1 93 ? 1.834 9.362 -3.366 1.00 96.44 93 ASP A C 1
ATOM 695 O O . ASP A 1 93 ? 1.961 8.806 -4.461 1.00 96.44 93 ASP A O 1
ATOM 699 N N . ASP A 1 94 ? 2.292 8.821 -2.228 1.00 93.88 94 ASP A N 1
ATOM 700 C CA . ASP A 1 94 ? 2.955 7.504 -2.172 1.00 93.88 94 ASP A CA 1
ATOM 701 C C . ASP A 1 94 ? 2.044 6.389 -2.710 1.00 93.88 94 ASP A C 1
ATOM 703 O O . ASP A 1 94 ? 2.428 5.627 -3.601 1.00 93.88 94 ASP A O 1
ATOM 707 N N . MET A 1 95 ? 0.793 6.342 -2.242 1.00 94.88 95 MET A N 1
ATOM 708 C CA . MET A 1 95 ? -0.179 5.330 -2.661 1.00 94.88 95 MET A CA 1
ATOM 709 C C . MET A 1 95 ? -0.485 5.412 -4.160 1.00 94.88 95 MET A C 1
ATOM 711 O O . MET A 1 95 ? -0.559 4.385 -4.832 1.00 94.88 95 MET A O 1
ATOM 715 N N . ARG A 1 96 ? -0.612 6.619 -4.719 1.00 94.94 96 ARG A N 1
ATOM 716 C CA . ARG A 1 96 ? -0.863 6.815 -6.152 1.00 94.94 96 ARG A CA 1
ATOM 717 C C . ARG A 1 96 ? 0.319 6.368 -7.011 1.00 94.94 96 ARG A C 1
ATOM 719 O O . ARG A 1 96 ? 0.101 5.819 -8.089 1.00 94.94 96 ARG A O 1
ATOM 726 N N . ILE A 1 97 ? 1.550 6.604 -6.557 1.00 93.06 97 ILE A N 1
ATOM 727 C CA . ILE A 1 97 ? 2.763 6.167 -7.264 1.00 93.06 97 ILE A CA 1
ATOM 728 C 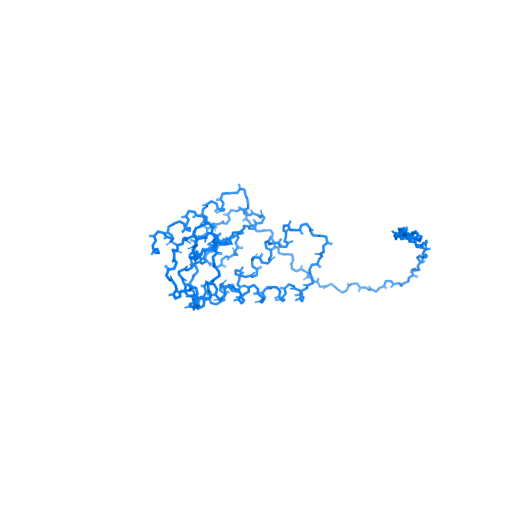C . ILE A 1 97 ? 2.862 4.638 -7.263 1.00 93.06 97 ILE A C 1
ATOM 730 O O . ILE A 1 97 ? 3.216 4.053 -8.286 1.00 93.06 97 ILE A O 1
ATOM 734 N N . ARG A 1 98 ? 2.549 3.997 -6.132 1.00 92.62 98 ARG A N 1
ATOM 735 C CA . ARG A 1 98 ? 2.752 2.553 -5.947 1.00 92.62 98 ARG A CA 1
ATOM 736 C C . ARG A 1 98 ? 1.597 1.697 -6.440 1.00 92.62 98 ARG A C 1
ATOM 738 O O . ARG A 1 98 ? 1.851 0.625 -6.966 1.00 92.62 98 ARG A O 1
ATOM 745 N N . TYR A 1 99 ? 0.357 2.147 -6.276 1.00 95.12 99 TYR A N 1
ATOM 746 C CA . TYR A 1 99 ? -0.847 1.339 -6.512 1.00 95.12 99 TYR A CA 1
ATOM 747 C C . TYR A 1 99 ? -1.814 1.950 -7.532 1.00 95.12 99 TYR A C 1
ATOM 749 O O . TYR A 1 99 ? -2.816 1.332 -7.876 1.00 95.12 99 TYR A O 1
ATOM 757 N N . GLY A 1 100 ? -1.543 3.167 -8.010 1.00 92.25 100 GLY A N 1
ATOM 758 C CA . GLY A 1 100 ? -2.331 3.783 -9.073 1.00 92.25 100 GLY A CA 1
ATOM 759 C C . GLY A 1 100 ? -1.985 3.221 -10.454 1.00 92.25 100 GLY A C 1
ATOM 760 O O . GLY A 1 100 ? -0.991 2.520 -10.640 1.00 92.25 100 GLY A O 1
ATOM 761 N N . ALA A 1 101 ? -2.761 3.614 -11.464 1.00 88.44 101 ALA A N 1
ATOM 762 C CA . ALA A 1 101 ? -2.648 3.108 -12.840 1.00 88.44 101 ALA A CA 1
ATOM 763 C C . ALA A 1 101 ? -1.287 3.314 -13.546 1.00 88.44 101 ALA A C 1
ATOM 765 O O . ALA A 1 101 ? -1.094 2.838 -14.660 1.00 88.44 101 ALA A O 1
ATOM 766 N N . LYS A 1 102 ? -0.351 4.051 -12.935 1.00 86.19 102 LYS A N 1
ATOM 767 C CA . LYS A 1 102 ? 0.999 4.304 -13.466 1.00 86.19 102 LYS A CA 1
ATOM 768 C C . LYS A 1 102 ? 2.096 3.516 -12.741 1.00 86.19 102 LYS A C 1
ATOM 770 O O . LYS A 1 102 ? 3.270 3.810 -12.965 1.00 86.19 102 LYS A O 1
ATOM 775 N N . SER A 1 103 ? 1.740 2.571 -11.869 1.00 85.81 103 SER A N 1
ATOM 776 C CA . SER A 1 103 ? 2.729 1.716 -11.211 1.00 85.81 103 SER A CA 1
ATOM 777 C C . SER A 1 103 ? 3.590 1.001 -12.265 1.00 85.81 103 SER A C 1
ATOM 779 O O . SER A 1 103 ? 3.045 0.445 -13.219 1.00 85.81 103 SER A O 1
ATOM 781 N N . PRO A 1 104 ? 4.930 1.006 -12.130 1.00 85.75 104 PRO A N 1
ATOM 782 C CA . PRO A 1 104 ? 5.823 0.370 -13.098 1.00 85.75 104 PRO A CA 1
ATOM 783 C C . PRO A 1 104 ? 5.802 -1.164 -13.029 1.00 85.75 104 PRO A C 1
ATOM 785 O O . PRO A 1 104 ? 6.402 -1.816 -13.879 1.00 85.75 104 PRO A O 1
ATOM 788 N N . VAL A 1 105 ? 5.172 -1.737 -12.003 1.00 91.62 105 VAL A N 1
ATOM 789 C CA . VAL A 1 105 ? 5.076 -3.181 -11.764 1.00 91.62 105 VAL A CA 1
ATOM 790 C C . VAL A 1 105 ? 3.689 -3.535 -11.231 1.00 91.62 105 VAL A C 1
ATOM 792 O O . VAL A 1 105 ? 2.969 -2.652 -10.757 1.00 91.62 105 VAL A O 1
ATOM 795 N N . ASN A 1 106 ? 3.339 -4.823 -11.249 1.00 95.12 106 ASN A N 1
ATOM 796 C CA . ASN A 1 106 ? 2.088 -5.292 -10.658 1.00 95.12 106 ASN A CA 1
ATOM 797 C C . ASN A 1 106 ? 2.013 -4.893 -9.178 1.00 95.12 106 ASN A C 1
ATOM 799 O O . ASN A 1 106 ? 2.944 -5.109 -8.394 1.00 95.12 106 ASN A O 1
ATOM 803 N N . SER A 1 107 ? 0.898 -4.275 -8.816 1.00 96.56 107 SER A N 1
ATOM 804 C CA . SER A 1 107 ? 0.589 -3.851 -7.460 1.00 96.56 107 SER A CA 1
ATOM 805 C C . SER A 1 107 ? -0.923 -3.793 -7.274 1.00 96.56 107 SER A C 1
ATOM 807 O O . SER A 1 107 ? -1.681 -3.669 -8.236 1.00 96.56 107 SER A O 1
ATOM 809 N N . SER A 1 108 ? -1.381 -3.939 -6.034 1.00 97.19 108 SER A N 1
ATOM 810 C CA . SER A 1 108 ? -2.805 -3.887 -5.704 1.00 97.19 108 SER A CA 1
ATOM 811 C C . SER A 1 108 ? -3.007 -3.386 -4.284 1.00 97.19 108 SER A C 1
ATOM 813 O O . SER A 1 108 ? -2.287 -3.780 -3.366 1.00 97.19 108 SER A O 1
ATOM 815 N N . LEU A 1 109 ? -4.048 -2.578 -4.095 1.00 97.75 109 LEU A N 1
ATOM 816 C CA . LEU A 1 109 ? -4.643 -2.333 -2.783 1.00 97.75 109 LEU A CA 1
ATOM 817 C C . LEU A 1 109 ? -5.867 -3.228 -2.628 1.00 97.75 109 LEU A C 1
ATOM 819 O O . LEU A 1 109 ? -6.663 -3.360 -3.556 1.00 97.75 109 LEU A O 1
ATOM 823 N N . ILE A 1 110 ? -6.018 -3.844 -1.462 1.00 98.19 110 ILE A N 1
ATOM 824 C CA . ILE A 1 110 ? -7.204 -4.615 -1.090 1.00 98.19 110 ILE A CA 1
ATOM 825 C C . ILE A 1 110 ? -7.735 -4.025 0.202 1.00 98.19 110 ILE A C 1
ATOM 827 O O . ILE A 1 110 ? -7.015 -3.953 1.200 1.00 98.19 110 ILE A O 1
ATOM 831 N N . ILE A 1 111 ? -9.000 -3.627 0.193 1.00 98.12 111 ILE A N 1
ATOM 832 C CA . ILE A 1 111 ? -9.658 -2.994 1.330 1.00 98.12 111 ILE A CA 1
ATOM 833 C C . ILE A 1 111 ? -10.738 -3.897 1.904 1.00 98.12 111 ILE A C 1
ATOM 835 O O . ILE A 1 111 ? -11.328 -4.723 1.212 1.00 98.12 111 ILE A O 1
ATOM 839 N N . ALA A 1 112 ? -10.999 -3.716 3.192 1.00 98.00 112 ALA A N 1
ATOM 840 C CA . ALA A 1 112 ? -12.149 -4.258 3.880 1.00 98.00 112 ALA A CA 1
ATOM 841 C C . ALA A 1 112 ? -13.051 -3.109 4.332 1.00 98.00 112 ALA A C 1
ATOM 843 O O . ALA A 1 112 ? -12.599 -2.248 5.092 1.00 98.00 112 ALA A O 1
ATOM 844 N N . ARG A 1 113 ? -14.318 -3.120 3.911 1.00 97.06 113 ARG A N 1
ATOM 845 C CA . ARG A 1 113 ? -15.329 -2.129 4.306 1.00 97.06 113 ARG A CA 1
ATOM 846 C C . ARG A 1 113 ? -16.372 -2.727 5.238 1.00 97.06 113 ARG A C 1
ATOM 848 O O . ARG A 1 113 ? -16.853 -3.839 5.005 1.00 97.06 113 ARG A O 1
ATOM 855 N N . SER A 1 114 ? -16.720 -1.984 6.284 1.00 95.12 114 SER A N 1
ATOM 856 C CA . SER A 1 114 ? -17.762 -2.332 7.252 1.00 95.12 114 SER A CA 1
ATOM 857 C C . SER A 1 114 ? -19.079 -1.654 6.895 1.00 95.12 114 SER A C 1
ATOM 859 O O . SER A 1 114 ? -19.132 -0.434 6.804 1.00 95.12 114 SER A O 1
ATOM 861 N N . GLY A 1 115 ? -20.155 -2.431 6.742 1.00 88.44 115 GLY A N 1
ATOM 862 C CA . GLY A 1 115 ? -21.474 -1.901 6.363 1.00 88.44 115 GLY A CA 1
ATOM 863 C C . GLY A 1 115 ? -21.762 -1.947 4.860 1.00 88.44 115 GLY A C 1
ATOM 864 O O . GLY A 1 115 ? -22.688 -1.287 4.400 1.00 88.44 115 GLY A O 1
ATOM 865 N N . GLY A 1 116 ? -21.003 -2.748 4.105 1.00 84.38 116 GLY A N 1
ATOM 866 C CA . GLY A 1 116 ? -21.154 -2.921 2.657 1.00 84.38 116 GLY A CA 1
ATOM 867 C C . GLY A 1 116 ? -20.149 -2.111 1.820 1.00 84.38 116 GLY A C 1
ATOM 868 O O . GLY A 1 116 ? -19.227 -1.521 2.384 1.00 84.38 116 GLY A O 1
ATOM 869 N N . PRO A 1 117 ? -20.325 -2.061 0.482 1.00 79.44 117 PRO A N 1
ATOM 870 C CA . PRO A 1 117 ? -19.354 -1.466 -0.453 1.00 79.44 117 PRO A CA 1
ATOM 871 C C . PRO A 1 117 ? -19.129 0.045 -0.295 1.00 79.44 117 PRO A C 1
ATOM 873 O O . PRO A 1 117 ? -18.109 0.569 -0.713 1.00 79.44 117 PRO A O 1
ATOM 876 N N . GLN A 1 118 ? -20.077 0.759 0.312 1.00 85.19 118 GLN A N 1
ATOM 877 C CA . GLN A 1 118 ? -19.968 2.198 0.608 1.00 85.19 118 GLN A CA 1
ATOM 878 C C . GLN A 1 118 ? -19.660 2.459 2.091 1.00 85.19 118 GLN A C 1
ATOM 880 O O . GLN A 1 118 ? -19.796 3.576 2.579 1.00 85.19 118 GLN A O 1
ATOM 885 N N . GLY A 1 119 ? -19.319 1.401 2.829 1.00 90.62 119 GLY A N 1
ATOM 886 C CA . GLY A 1 119 ? -19.016 1.461 4.247 1.00 90.62 119 GLY A CA 1
ATOM 887 C C . GLY A 1 119 ? -17.613 1.984 4.547 1.00 90.62 119 GLY A C 1
ATOM 888 O O . GLY A 1 119 ? -16.777 2.162 3.654 1.00 90.62 119 GLY A O 1
ATOM 889 N N . ASP A 1 120 ? -17.337 2.170 5.834 1.00 93.94 120 ASP A N 1
ATOM 890 C CA . ASP A 1 120 ? -16.040 2.650 6.304 1.00 93.94 120 ASP A CA 1
ATOM 891 C C . ASP A 1 120 ? -14.945 1.608 6.067 1.00 93.94 120 ASP A C 1
ATOM 893 O O . ASP A 1 120 ? -15.134 0.415 6.335 1.00 93.94 120 ASP A O 1
ATOM 897 N N . ILE A 1 121 ? -13.772 2.061 5.621 1.00 96.81 121 ILE A N 1
ATOM 898 C CA . ILE A 1 121 ? -12.582 1.211 5.540 1.00 96.81 121 ILE A CA 1
ATOM 899 C C . ILE A 1 121 ? -12.152 0.840 6.962 1.00 96.81 121 ILE A C 1
ATOM 901 O O . ILE A 1 121 ? -11.794 1.695 7.770 1.00 96.81 121 ILE A O 1
ATOM 905 N N . VAL A 1 122 ? -12.156 -0.458 7.253 1.00 96.38 122 VAL A N 1
ATOM 906 C CA . VAL A 1 122 ? -11.743 -1.033 8.545 1.00 96.38 122 VAL A CA 1
ATOM 907 C C . VAL A 1 122 ? -10.499 -1.911 8.431 1.00 96.38 122 VAL A C 1
ATOM 909 O O . VAL A 1 122 ? -9.947 -2.362 9.436 1.00 96.38 122 VAL A O 1
ATOM 912 N N . GLY A 1 123 ? -10.023 -2.155 7.213 1.00 97.50 123 GLY A N 1
ATOM 913 C CA . GLY A 1 123 ? -8.776 -2.858 6.959 1.00 97.50 123 GLY A CA 1
ATOM 914 C C . GLY A 1 123 ? -8.267 -2.606 5.550 1.00 97.50 123 GLY A C 1
ATOM 915 O O . GLY A 1 123 ? -9.053 -2.360 4.640 1.00 97.50 123 GLY A O 1
ATOM 916 N N . CYS A 1 124 ? -6.956 -2.669 5.371 1.00 98.19 124 CYS A N 1
ATOM 917 C CA . CYS A 1 124 ? -6.314 -2.521 4.073 1.00 98.19 124 CYS A CA 1
ATOM 918 C C . CYS A 1 124 ? -5.017 -3.330 4.036 1.00 98.19 124 CYS A C 1
ATOM 920 O O . CYS A 1 124 ? -4.283 -3.358 5.029 1.00 98.19 124 CYS A O 1
ATOM 922 N N . VAL A 1 125 ? -4.729 -3.959 2.899 1.00 98.00 125 VAL A N 1
ATOM 923 C CA . VAL A 1 125 ? -3.423 -4.537 2.574 1.00 98.00 125 VAL A CA 1
ATOM 924 C C . VAL A 1 125 ? -2.954 -4.013 1.217 1.00 98.00 125 VAL A C 1
ATOM 926 O O . VAL A 1 125 ? -3.728 -3.951 0.264 1.00 98.00 125 VAL A O 1
ATOM 929 N N . GLY A 1 126 ? -1.689 -3.611 1.150 1.00 97.56 126 GLY A N 1
ATOM 930 C CA . GLY A 1 126 ? -0.994 -3.236 -0.075 1.00 97.56 126 GLY A CA 1
ATOM 931 C C . GLY A 1 126 ? -0.023 -4.332 -0.487 1.00 97.56 126 GLY A C 1
ATOM 932 O O . GLY A 1 126 ? 0.763 -4.811 0.336 1.00 97.56 126 GLY A O 1
ATOM 933 N N . LEU A 1 127 ? -0.094 -4.721 -1.755 1.00 97.50 127 LEU A N 1
ATOM 934 C CA . LEU A 1 127 ? 0.765 -5.716 -2.384 1.00 97.50 127 LEU A CA 1
ATOM 935 C C . LEU A 1 127 ? 1.522 -5.069 -3.539 1.00 97.50 127 LEU A C 1
ATOM 937 O O . LEU A 1 127 ? 0.931 -4.324 -4.322 1.00 97.50 127 LEU A O 1
ATOM 941 N N . GLU A 1 128 ? 2.793 -5.399 -3.705 1.00 95.25 128 GLU A N 1
ATOM 942 C CA . GLU A 1 128 ? 3.579 -4.962 -4.859 1.00 95.25 128 GLU A CA 1
ATOM 943 C C . GLU A 1 128 ? 4.600 -6.019 -5.264 1.00 95.25 128 GLU A C 1
ATOM 945 O O . GLU A 1 128 ? 5.084 -6.769 -4.423 1.00 95.25 128 GLU A O 1
ATOM 950 N N . MET A 1 129 ? 4.983 -6.047 -6.537 1.00 95.62 129 MET A N 1
ATOM 951 C CA . MET A 1 129 ? 6.177 -6.777 -6.958 1.00 95.62 129 MET A CA 1
ATOM 952 C C . MET A 1 129 ? 7.427 -6.021 -6.501 1.00 95.62 129 MET A C 1
ATOM 954 O O . MET A 1 129 ? 7.626 -4.850 -6.833 1.00 95.62 129 MET A O 1
ATOM 958 N N . ALA A 1 130 ? 8.278 -6.667 -5.717 1.00 94.88 130 ALA A N 1
ATOM 959 C CA . ALA A 1 130 ? 9.588 -6.168 -5.327 1.00 94.88 130 ALA A CA 1
ATOM 960 C C . ALA A 1 130 ? 10.648 -6.667 -6.312 1.00 94.88 130 ALA A C 1
ATOM 962 O O . ALA A 1 130 ? 10.628 -7.828 -6.694 1.00 94.88 130 ALA A O 1
ATOM 963 N N . LEU A 1 131 ? 11.586 -5.798 -6.701 1.00 95.50 131 LEU A N 1
ATOM 964 C CA . LEU A 1 131 ? 12.801 -6.221 -7.401 1.00 95.50 131 LEU A CA 1
ATOM 965 C C . LEU A 1 131 ? 13.760 -6.810 -6.368 1.00 95.50 131 LEU A C 1
ATOM 967 O O . LEU A 1 131 ? 14.053 -6.128 -5.380 1.00 95.50 131 LEU A O 1
ATOM 971 N N . VAL A 1 132 ? 14.273 -8.014 -6.596 1.00 96.31 132 VAL A N 1
ATOM 972 C CA . VAL A 1 132 ? 15.177 -8.695 -5.664 1.00 96.31 132 VAL A CA 1
ATOM 973 C C . VAL A 1 132 ? 16.509 -9.056 -6.322 1.00 96.31 132 VAL A C 1
ATOM 975 O O . VAL A 1 132 ? 16.584 -9.416 -7.493 1.00 96.31 132 VAL A O 1
ATOM 978 N N . LEU A 1 133 ? 17.593 -8.918 -5.559 1.00 94.56 133 LEU A N 1
ATOM 979 C CA . LEU A 1 133 ? 18.933 -9.367 -5.936 1.00 94.56 133 LEU A CA 1
ATOM 980 C C . LEU A 1 133 ? 19.546 -10.114 -4.753 1.00 94.56 133 LEU A C 1
ATOM 982 O O . LEU A 1 133 ? 20.041 -9.500 -3.800 1.00 94.56 133 LEU A O 1
ATOM 986 N N . GLY A 1 134 ? 19.488 -11.445 -4.811 1.00 91.69 134 GLY A N 1
ATOM 987 C CA . GLY A 1 134 ? 19.713 -12.278 -3.632 1.00 91.69 134 GLY A CA 1
ATOM 988 C C . GLY A 1 134 ? 18.694 -11.919 -2.549 1.00 91.69 134 GLY A C 1
ATOM 989 O O . GLY A 1 134 ? 17.507 -11.824 -2.820 1.00 91.69 134 GLY A O 1
ATOM 990 N N . GLU A 1 135 ? 19.162 -11.631 -1.337 1.00 91.56 135 GLU A N 1
ATOM 991 C CA . GLU A 1 135 ? 18.292 -11.273 -0.202 1.00 91.56 135 GLU A CA 1
ATOM 992 C C . GLU A 1 135 ? 17.927 -9.775 -0.143 1.00 91.56 135 GLU A C 1
ATOM 994 O O . GLU A 1 135 ? 17.317 -9.310 0.822 1.00 91.56 135 GLU A O 1
ATOM 999 N N . LYS A 1 136 ? 18.340 -8.971 -1.133 1.00 93.56 136 LYS A N 1
ATOM 1000 C CA . LYS A 1 136 ? 18.140 -7.514 -1.119 1.00 93.56 136 LYS A CA 1
ATOM 1001 C C . LYS A 1 136 ? 16.948 -7.103 -1.968 1.00 93.56 136 LYS A C 1
ATOM 1003 O O . LYS A 1 136 ? 16.936 -7.360 -3.167 1.00 93.56 136 LYS A O 1
ATOM 1008 N N . ILE A 1 137 ? 16.037 -6.336 -1.371 1.00 94.50 137 ILE A N 1
ATOM 1009 C CA . ILE A 1 137 ? 15.013 -5.586 -2.103 1.00 94.50 137 ILE A CA 1
ATOM 1010 C C . ILE A 1 137 ? 15.652 -4.329 -2.698 1.00 94.50 137 ILE A C 1
ATOM 1012 O O . ILE A 1 137 ? 16.260 -3.522 -1.987 1.00 94.50 137 ILE A O 1
ATOM 1016 N N . LEU A 1 138 ? 15.512 -4.158 -4.007 1.00 94.50 138 LEU A N 1
ATOM 1017 C CA . LEU A 1 138 ? 16.054 -3.032 -4.754 1.00 94.50 138 LEU A CA 1
ATOM 1018 C C . LEU A 1 138 ? 14.996 -1.942 -4.979 1.00 94.50 138 LEU A C 1
ATOM 1020 O O . LEU A 1 138 ? 13.812 -2.237 -5.164 1.00 94.50 138 LEU A O 1
ATOM 1024 N N . PRO A 1 139 ? 15.404 -0.661 -5.030 1.00 92.25 139 PRO A N 1
ATOM 1025 C CA . PRO A 1 139 ? 14.495 0.409 -5.409 1.00 92.25 139 PRO A CA 1
ATOM 1026 C C . PRO A 1 139 ? 14.088 0.263 -6.880 1.00 92.25 139 PRO A C 1
ATOM 1028 O O . PRO A 1 139 ? 14.914 -0.069 -7.734 1.00 92.25 139 PRO A O 1
ATOM 1031 N N . LYS A 1 140 ? 12.828 0.585 -7.189 1.00 90.88 140 LYS A N 1
ATOM 1032 C CA . LYS A 1 140 ? 12.233 0.524 -8.538 1.00 90.88 140 LYS A CA 1
ATOM 1033 C C . LYS A 1 140 ? 12.658 1.707 -9.423 1.00 90.88 140 LYS A C 1
ATOM 1035 O O . LYS A 1 140 ? 11.828 2.390 -10.015 1.00 90.88 140 LYS A O 1
ATOM 1040 N N . THR A 1 141 ? 13.956 2.003 -9.471 1.00 91.50 141 THR A N 1
ATOM 1041 C CA . THR A 1 141 ? 14.501 3.026 -10.375 1.00 91.50 141 THR A CA 1
ATOM 1042 C C . THR A 1 141 ? 14.430 2.540 -11.821 1.00 91.50 141 THR A C 1
ATOM 1044 O O . THR A 1 141 ? 14.433 1.335 -12.078 1.00 91.50 141 THR A O 1
ATOM 1047 N N . ARG A 1 142 ? 14.419 3.473 -12.783 1.00 90.69 142 ARG A N 1
ATOM 1048 C CA . ARG A 1 142 ? 14.445 3.140 -14.218 1.00 90.69 142 ARG A CA 1
ATOM 1049 C C . ARG A 1 142 ? 15.605 2.200 -14.568 1.00 90.69 142 ARG A C 1
ATOM 1051 O O . ARG A 1 142 ? 15.405 1.243 -15.307 1.00 90.69 142 ARG A O 1
ATOM 1058 N N . ASP A 1 143 ? 16.782 2.448 -13.996 1.00 94.12 143 ASP A N 1
ATOM 1059 C CA . ASP A 1 143 ? 17.976 1.636 -14.239 1.00 94.12 143 ASP A CA 1
ATOM 1060 C C . ASP A 1 143 ? 17.841 0.219 -13.679 1.00 94.12 143 ASP A C 1
ATOM 1062 O O . ASP A 1 143 ? 18.272 -0.731 -14.324 1.00 94.12 143 ASP A O 1
ATOM 1066 N N . ASN A 1 144 ? 17.230 0.052 -12.502 1.00 94.38 144 ASN A N 1
ATOM 1067 C CA . ASN A 1 144 ? 17.033 -1.274 -11.918 1.00 94.38 144 ASN A CA 1
ATOM 1068 C C . ASN A 1 144 ? 15.948 -2.069 -12.649 1.00 94.38 144 ASN A C 1
ATOM 1070 O O . ASN A 1 144 ? 16.124 -3.262 -12.872 1.00 94.38 144 ASN A O 1
ATOM 1074 N N . LEU A 1 145 ? 14.865 -1.412 -13.073 1.00 91.00 145 LEU A N 1
ATOM 1075 C CA . LEU A 1 145 ? 13.811 -2.043 -13.874 1.00 91.00 145 LEU A CA 1
ATOM 1076 C C . LEU A 1 145 ? 14.342 -2.542 -15.228 1.00 91.00 145 LEU A C 1
ATOM 1078 O O . LEU A 1 145 ? 13.903 -3.578 -15.710 1.00 91.00 145 LEU A O 1
ATOM 1082 N N . ALA A 1 146 ? 15.327 -1.855 -15.816 1.00 92.75 146 ALA A N 1
ATOM 1083 C CA . ALA A 1 146 ? 15.955 -2.264 -17.074 1.00 92.75 146 ALA A CA 1
ATOM 1084 C C . ALA A 1 146 ? 16.940 -3.444 -16.937 1.00 92.75 146 ALA A C 1
ATOM 1086 O O . ALA A 1 146 ? 17.382 -3.991 -17.945 1.00 92.75 146 ALA A O 1
ATOM 1087 N N . ARG A 1 147 ? 17.318 -3.824 -15.708 1.00 91.75 147 ARG A N 1
ATOM 1088 C CA . ARG A 1 147 ? 18.321 -4.867 -15.432 1.00 91.75 147 ARG A CA 1
ATOM 1089 C C . ARG A 1 147 ? 17.739 -6.273 -15.268 1.00 91.75 147 ARG A C 1
ATOM 1091 O O . ARG A 1 147 ? 18.512 -7.186 -15.007 1.00 91.75 147 ARG A O 1
ATOM 1098 N N . ASN A 1 148 ? 16.424 -6.445 -15.451 1.00 85.94 148 ASN A N 1
ATOM 1099 C CA . ASN A 1 148 ? 15.723 -7.735 -15.371 1.00 85.94 148 ASN A CA 1
ATOM 1100 C C . ASN A 1 148 ? 16.076 -8.542 -14.109 1.00 85.94 148 ASN A C 1
ATOM 1102 O O . ASN A 1 148 ? 16.353 -9.735 -14.188 1.00 85.94 148 ASN A O 1
ATOM 1106 N N . TYR A 1 149 ? 16.107 -7.877 -12.952 1.00 93.31 149 TYR A N 1
ATOM 1107 C CA . TYR A 1 149 ? 16.209 -8.578 -11.675 1.00 93.31 149 TYR A CA 1
ATOM 1108 C C . TYR A 1 149 ? 14.986 -9.468 -11.446 1.00 93.31 149 TYR A C 1
ATOM 1110 O O . TYR A 1 149 ? 13.907 -9.190 -11.980 1.00 93.31 149 TYR A O 1
ATOM 1118 N N . ASP A 1 150 ? 15.154 -10.491 -10.611 1.00 93.81 150 ASP A N 1
ATOM 1119 C CA . ASP A 1 150 ? 14.041 -11.315 -10.160 1.00 93.81 150 ASP A CA 1
ATOM 1120 C C . ASP A 1 150 ? 12.990 -10.434 -9.471 1.00 93.81 150 ASP A C 1
ATOM 1122 O O . ASP A 1 150 ? 13.305 -9.401 -8.865 1.00 93.81 150 ASP A O 1
ATOM 1126 N N . MET A 1 151 ? 11.723 -10.825 -9.593 1.00 94.56 151 MET A N 1
ATOM 1127 C CA . MET A 1 151 ? 10.622 -10.135 -8.939 1.00 94.56 151 MET A CA 1
ATOM 1128 C C . MET A 1 151 ? 9.877 -11.075 -8.009 1.00 94.56 151 MET A C 1
ATOM 1130 O O . MET A 1 151 ? 9.495 -12.174 -8.405 1.00 94.56 151 MET A O 1
ATOM 1134 N N . GLU A 1 152 ? 9.607 -10.598 -6.800 1.00 95.50 152 GLU A N 1
ATOM 1135 C CA . GLU A 1 152 ? 8.861 -11.347 -5.796 1.00 95.50 152 GLU A CA 1
ATOM 1136 C C . GLU A 1 152 ? 7.683 -10.526 -5.264 1.00 95.50 152 GLU A C 1
ATOM 1138 O O . GLU A 1 152 ? 7.829 -9.325 -5.014 1.00 95.50 152 GLU A O 1
ATOM 1143 N N . PRO A 1 153 ? 6.508 -11.141 -5.057 1.00 95.81 153 PRO A N 1
ATOM 1144 C CA . PRO A 1 153 ? 5.387 -10.465 -4.424 1.00 95.81 153 PRO A CA 1
ATOM 1145 C C . PRO A 1 153 ? 5.702 -10.106 -2.971 1.00 95.81 153 PRO A C 1
ATOM 1147 O O . PRO A 1 153 ? 6.060 -10.958 -2.159 1.00 95.81 153 PRO A O 1
A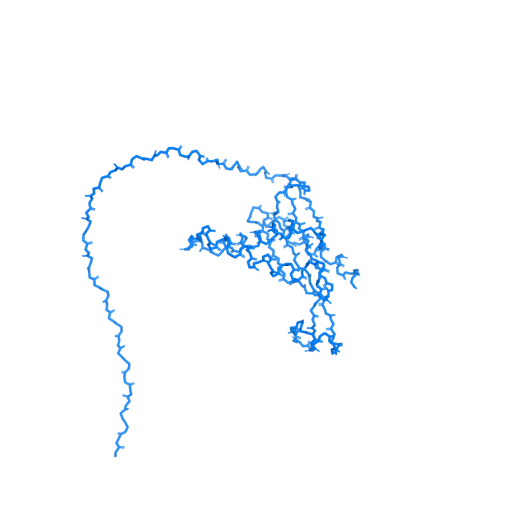TOM 1150 N N . LEU A 1 154 ? 5.502 -8.840 -2.625 1.00 95.19 154 LEU A N 1
ATOM 1151 C CA . LEU A 1 154 ? 5.736 -8.289 -1.300 1.00 95.19 154 LEU A CA 1
ATOM 1152 C C . LEU A 1 154 ? 4.426 -7.780 -0.700 1.00 95.19 154 LEU A C 1
ATOM 1154 O O . LEU A 1 154 ? 3.705 -6.986 -1.307 1.00 95.19 154 LEU A O 1
ATOM 1158 N N . LEU A 1 155 ? 4.163 -8.176 0.545 1.00 95.94 155 LEU A N 1
ATOM 1159 C CA . LEU A 1 155 ? 3.171 -7.516 1.384 1.00 95.94 155 LEU A CA 1
ATOM 1160 C C . LEU A 1 155 ? 3.801 -6.228 1.930 1.00 95.94 155 LEU A C 1
ATOM 1162 O O . LEU A 1 155 ? 4.601 -6.269 2.863 1.00 95.94 155 LEU A O 1
ATOM 1166 N N . ALA A 1 156 ? 3.487 -5.092 1.311 1.00 92.38 156 ALA A N 1
ATOM 1167 C CA . ALA A 1 156 ? 4.142 -3.815 1.600 1.00 92.38 156 ALA A CA 1
ATOM 1168 C C . ALA A 1 156 ? 3.472 -3.042 2.742 1.00 92.38 156 ALA A C 1
ATOM 1170 O O . ALA A 1 156 ? 4.145 -2.370 3.525 1.00 92.38 156 ALA A O 1
ATOM 1171 N N . ASN A 1 157 ? 2.147 -3.144 2.866 1.00 93.12 157 ASN A N 1
ATOM 1172 C CA . ASN A 1 157 ? 1.380 -2.433 3.884 1.00 93.12 157 ASN A CA 1
ATOM 1173 C C . ASN A 1 157 ? 0.253 -3.329 4.407 1.00 93.12 157 ASN A C 1
ATOM 1175 O O . ASN A 1 157 ? -0.412 -3.993 3.623 1.00 93.12 157 ASN A O 1
ATOM 1179 N N . LEU A 1 158 ? -0.012 -3.320 5.715 1.00 96.44 158 LEU A N 1
ATOM 1180 C CA . LEU A 1 158 ? -1.185 -3.963 6.314 1.00 96.44 158 LEU A CA 1
ATOM 1181 C C . LEU A 1 158 ? -1.639 -3.160 7.527 1.00 96.44 158 LEU A C 1
ATOM 1183 O O . LEU A 1 158 ? -0.867 -2.941 8.458 1.00 96.44 158 LEU A O 1
ATOM 1187 N N . ALA A 1 159 ? -2.903 -2.753 7.531 1.00 96.38 159 ALA A N 1
ATOM 1188 C CA . ALA A 1 159 ? -3.517 -2.077 8.662 1.00 96.38 159 ALA A CA 1
ATOM 1189 C C . ALA A 1 159 ? -4.944 -2.578 8.879 1.00 96.38 159 ALA A C 1
ATOM 1191 O O . ALA A 1 159 ? -5.669 -2.895 7.937 1.00 96.38 159 ALA A O 1
ATOM 1192 N N . VAL A 1 160 ? -5.345 -2.645 10.146 1.00 95.88 160 VAL A N 1
ATOM 1193 C CA . VAL A 1 160 ? -6.702 -2.991 10.580 1.00 95.88 160 VAL A CA 1
ATOM 1194 C C . VAL A 1 160 ? -7.103 -2.011 11.675 1.00 95.88 160 VAL A C 1
ATOM 1196 O O . VAL A 1 160 ? -6.306 -1.757 12.588 1.00 95.88 160 VAL A O 1
ATOM 1199 N N . SER A 1 161 ? -8.318 -1.466 11.597 1.00 92.94 161 SER A N 1
ATOM 1200 C CA . SER A 1 161 ? -8.827 -0.537 12.609 1.00 92.94 161 SER A CA 1
ATOM 1201 C C . SER A 1 161 ? -8.899 -1.223 13.980 1.00 92.94 161 SER A C 1
ATOM 1203 O O . SER A 1 161 ? -9.128 -2.438 14.037 1.00 92.94 161 SER A O 1
ATOM 1205 N N . PRO A 1 162 ? -8.706 -0.498 15.094 1.00 89.38 162 PRO A N 1
ATOM 1206 C CA . PRO A 1 162 ? -8.764 -1.077 16.437 1.00 89.38 162 PRO A CA 1
ATOM 1207 C C . PRO A 1 162 ? -10.013 -1.936 16.689 1.00 89.38 162 PRO A C 1
ATOM 1209 O O . PRO A 1 162 ? -9.914 -3.042 17.223 1.00 89.38 162 PRO A O 1
ATOM 1212 N N . GLU A 1 163 ? -11.173 -1.491 16.212 1.00 88.25 163 GLU A N 1
ATOM 1213 C CA . GLU A 1 163 ? -12.476 -2.140 16.397 1.00 88.25 163 GLU A CA 1
ATOM 1214 C C . GLU A 1 163 ? -12.609 -3.445 15.595 1.00 88.25 163 GLU A C 1
ATOM 1216 O O . GLU A 1 163 ? -13.421 -4.314 15.939 1.00 88.25 163 GLU A O 1
ATOM 1221 N N . ALA A 1 164 ? -11.825 -3.606 14.526 1.00 91.94 164 ALA A N 1
ATOM 1222 C CA . ALA A 1 164 ? -11.827 -4.780 13.655 1.00 91.94 164 ALA A CA 1
ATOM 1223 C C . ALA A 1 164 ? -10.699 -5.784 13.973 1.00 91.94 164 ALA A C 1
ATOM 1225 O O . ALA A 1 164 ? -10.650 -6.884 13.403 1.00 91.94 164 ALA A O 1
ATOM 1226 N N . ARG A 1 165 ? -9.791 -5.454 14.900 1.00 92.00 165 ARG A N 1
ATOM 1227 C CA . ARG A 1 165 ? -8.689 -6.338 15.316 1.00 92.00 165 ARG A CA 1
ATOM 1228 C C . ARG A 1 165 ? -9.177 -7.546 16.097 1.00 92.00 165 ARG A C 1
ATOM 1230 O O . ARG A 1 165 ? -10.285 -7.586 16.616 1.00 92.00 165 ARG A O 1
ATOM 1237 N N . ARG A 1 166 ? -8.316 -8.570 16.162 1.00 93.44 166 ARG A N 1
ATOM 1238 C CA . ARG A 1 166 ? -8.563 -9.853 16.856 1.00 93.44 166 ARG A CA 1
ATOM 1239 C C . ARG A 1 166 ? -9.802 -10.626 16.369 1.00 93.44 166 ARG A C 1
ATOM 1241 O O . ARG A 1 166 ? -10.127 -11.655 16.942 1.00 93.44 166 ARG A O 1
ATOM 1248 N N . LYS A 1 167 ? -10.415 -10.198 15.260 1.00 94.00 167 LYS A N 1
ATOM 1249 C CA . LYS A 1 167 ? -11.538 -10.856 14.565 1.00 94.00 167 LYS A CA 1
ATOM 1250 C C . LYS A 1 167 ? -11.103 -11.612 13.297 1.00 94.00 167 LYS A C 1
ATOM 1252 O O . LYS A 1 167 ? -11.925 -11.974 12.462 1.00 94.00 167 LYS A O 1
ATOM 1257 N N . GLY A 1 168 ? -9.793 -11.805 13.110 1.00 96.06 168 GLY A N 1
ATOM 1258 C CA . GLY A 1 168 ? -9.218 -12.509 11.957 1.00 96.06 168 GLY A CA 1
ATOM 1259 C C . GLY A 1 168 ? -9.196 -11.721 10.639 1.00 96.06 168 GLY A C 1
ATOM 1260 O O . GLY A 1 168 ? -8.848 -12.299 9.613 1.00 96.06 168 GLY A O 1
ATOM 1261 N N . LEU A 1 169 ? -9.532 -10.422 10.638 1.00 96.69 169 LEU A N 1
ATOM 1262 C CA . LEU A 1 169 ? -9.618 -9.619 9.410 1.00 96.69 169 LEU A CA 1
ATOM 1263 C C . LEU A 1 169 ? -8.284 -9.522 8.654 1.00 96.69 169 LEU A C 1
ATOM 1265 O O . LEU A 1 169 ? -8.266 -9.718 7.445 1.00 96.69 169 LEU A O 1
ATOM 1269 N N . ALA A 1 170 ? -7.168 -9.319 9.362 1.00 97.38 170 ALA A N 1
ATOM 1270 C CA . ALA A 1 170 ? -5.832 -9.303 8.758 1.00 97.38 170 ALA A CA 1
ATOM 1271 C C . ALA A 1 170 ? -5.543 -10.584 7.955 1.00 97.38 170 ALA A C 1
ATOM 1273 O O . ALA A 1 170 ? -5.108 -10.517 6.814 1.00 97.38 170 ALA A O 1
ATOM 1274 N N . ARG A 1 171 ? -5.881 -11.757 8.510 1.00 97.88 171 ARG A N 1
ATOM 1275 C CA . ARG A 1 171 ? -5.720 -13.039 7.809 1.00 97.88 171 ARG A CA 1
ATOM 1276 C C . ARG A 1 171 ? -6.582 -13.103 6.547 1.00 97.88 171 ARG A C 1
ATOM 1278 O O . ARG A 1 171 ? -6.113 -13.594 5.530 1.00 97.88 171 ARG A O 1
ATOM 1285 N N . LYS A 1 172 ? -7.830 -12.625 6.606 1.00 98.00 172 LYS A N 1
ATOM 1286 C CA . LYS A 1 172 ? -8.727 -12.598 5.437 1.00 98.00 172 LYS A CA 1
ATOM 1287 C C . LYS A 1 172 ? -8.184 -11.689 4.329 1.00 98.00 172 LYS A C 1
ATOM 1289 O O . LYS A 1 172 ? -8.245 -12.071 3.167 1.00 98.00 172 LYS A O 1
ATOM 1294 N N . LEU A 1 173 ? -7.619 -10.536 4.695 1.00 98.31 173 LEU A N 1
ATOM 1295 C CA . LEU A 1 173 ? -6.941 -9.636 3.760 1.00 98.31 173 LEU A CA 1
ATOM 1296 C C . LEU A 1 173 ? -5.732 -10.314 3.104 1.00 98.31 173 LEU A C 1
ATOM 1298 O O . LEU A 1 173 ? -5.621 -10.274 1.885 1.00 98.31 173 LEU A O 1
ATOM 1302 N N . CYS A 1 174 ? -4.876 -10.993 3.876 1.00 98.06 174 CYS A N 1
ATOM 1303 C CA . CYS A 1 174 ? -3.728 -11.715 3.316 1.00 98.06 174 CYS A CA 1
ATOM 1304 C C . CYS A 1 174 ? -4.153 -12.836 2.362 1.00 98.06 174 CYS A C 1
ATOM 1306 O O . CYS A 1 174 ? -3.609 -12.924 1.271 1.00 98.06 174 CYS A O 1
ATOM 1308 N N . VAL A 1 175 ? -5.163 -13.639 2.723 1.00 97.75 175 VAL A N 1
ATOM 1309 C CA . VAL A 1 175 ? -5.701 -14.686 1.833 1.00 97.75 175 VAL A CA 1
ATOM 1310 C C . VAL A 1 175 ? -6.203 -14.079 0.525 1.00 97.75 175 VAL A C 1
ATOM 1312 O O . VAL A 1 175 ? -5.896 -14.594 -0.546 1.00 97.75 175 VAL A O 1
ATOM 1315 N N . LYS A 1 176 ? -6.918 -12.947 0.588 1.00 97.69 176 LYS A N 1
ATOM 1316 C CA . LYS A 1 176 ? -7.345 -12.252 -0.629 1.00 97.69 176 LYS A CA 1
ATOM 1317 C C . LYS A 1 176 ? -6.157 -11.727 -1.436 1.00 97.69 176 LYS A C 1
ATOM 1319 O O . LYS A 1 176 ? -6.188 -11.760 -2.662 1.00 97.69 176 LYS A O 1
ATOM 1324 N N . GLY A 1 177 ? -5.109 -11.273 -0.756 1.00 97.62 177 GLY A N 1
ATOM 1325 C CA . GLY A 1 177 ? -3.865 -10.863 -1.392 1.00 97.62 177 GLY A CA 1
ATOM 1326 C C . GLY A 1 177 ? -3.159 -11.999 -2.121 1.00 97.62 177 GLY A C 1
ATOM 1327 O O . GLY A 1 177 ? -2.752 -11.821 -3.263 1.00 97.62 177 GLY A O 1
ATOM 1328 N N . GLU A 1 178 ? -3.088 -13.182 -1.518 1.00 97.06 178 GLU A N 1
ATOM 1329 C CA . GLU A 1 178 ? -2.543 -14.375 -2.170 1.00 97.06 178 GLU A CA 1
ATOM 1330 C C . GLU A 1 178 ? -3.326 -14.741 -3.438 1.00 97.06 178 GLU A C 1
ATOM 1332 O O . GLU A 1 178 ? -2.719 -15.106 -4.441 1.00 97.06 178 GLU A O 1
ATOM 1337 N N . GLU A 1 179 ? -4.659 -14.621 -3.426 1.00 96.50 179 GLU A N 1
ATOM 1338 C CA . GLU A 1 179 ? -5.480 -14.839 -4.627 1.00 96.50 179 GLU A CA 1
ATOM 1339 C C . GLU A 1 179 ? -5.118 -13.869 -5.759 1.00 96.50 179 GLU A C 1
ATOM 1341 O O . GLU A 1 179 ? -5.012 -14.297 -6.906 1.00 96.50 179 GLU A O 1
ATOM 1346 N N . VAL A 1 180 ? -4.911 -12.585 -5.444 1.00 96.06 180 VAL A N 1
ATOM 1347 C CA . VAL A 1 180 ? -4.523 -11.559 -6.428 1.00 96.06 180 VAL A CA 1
ATOM 1348 C C . VAL A 1 180 ? -3.128 -11.837 -6.982 1.00 96.06 180 VAL A C 1
ATOM 1350 O O . VAL A 1 180 ? -2.938 -11.847 -8.194 1.00 96.06 180 VAL A O 1
ATOM 1353 N N . VAL A 1 181 ? -2.170 -12.115 -6.100 1.00 96.38 181 VAL A N 1
ATOM 1354 C CA . VAL A 1 181 ? -0.767 -12.350 -6.459 1.00 96.38 181 VAL A CA 1
ATOM 1355 C C . VAL A 1 181 ? -0.585 -13.599 -7.321 1.00 96.38 181 VAL A C 1
ATOM 1357 O O . VAL A 1 181 ? 0.280 -13.616 -8.186 1.00 96.38 181 VAL A O 1
ATOM 1360 N N . ARG A 1 182 ? -1.401 -14.645 -7.142 1.00 95.12 182 ARG A N 1
ATOM 1361 C CA . ARG A 1 182 ? -1.362 -15.830 -8.023 1.00 95.12 182 ARG A CA 1
ATOM 1362 C C . ARG A 1 182 ? -1.717 -15.519 -9.480 1.00 95.12 182 ARG A C 1
ATOM 1364 O O . ARG A 1 182 ? -1.456 -16.353 -10.339 1.00 95.12 182 ARG A O 1
ATOM 1371 N N . GLY A 1 183 ? -2.356 -14.378 -9.737 1.00 92.19 183 GLY A N 1
ATOM 1372 C CA . GLY A 1 183 ? -2.676 -13.900 -11.080 1.00 92.19 183 GLY A CA 1
ATOM 1373 C C . GLY A 1 183 ? -1.642 -12.943 -11.675 1.00 92.19 183 GLY A C 1
ATOM 1374 O O . GLY A 1 183 ? -1.905 -12.411 -12.752 1.00 92.19 183 GLY A O 1
ATOM 1375 N N . TRP A 1 184 ? -0.535 -12.672 -10.976 1.00 92.94 184 TRP A N 1
ATOM 1376 C CA . TRP A 1 184 ? 0.539 -11.790 -11.440 1.00 92.94 184 TRP A CA 1
ATOM 1377 C C . TRP A 1 184 ? 1.602 -12.513 -12.257 1.00 92.94 184 TRP A C 1
ATOM 1379 O O . TRP A 1 184 ? 1.807 -13.728 -12.043 1.00 92.94 184 TRP A O 1
#

Organism: NCBI:txid464990

Secondary structure (DSSP, 8-state):
-PPPP-PPPPPPPPPPP------------------PPPPPTTPPEEEEEPPTT-HHHHHHHHHHHHHHHHHHS-SSS---HHHHHHHHHHHHHHHHHHHSTT-SS-EEEEEEEETSTTSEEEEEEEEEEEEEETTEEEP--HHHHTTT-EEEEEEEEEEE-GGGTTTTHHHHHHHHHHHHHTT-

Foldseek 3Di:
DDDDDDDDDDDDDDDDDDDDDDDDDDDDDDDPDPPDDDPDLDFDKDKFWDALAPLVVLLLVLLVQLVQVQVPPPPPDDQDPVNSVVSSVVSSVVSNQCDHPPPPFDKIKMFMAGNPPPHHTFKIWIKTWFFDDPPDTDDPDPVSVVVPGDTDIDRPDIGGHPSCPPVCVRVVNVVVVVVSVVVD